Protein 4WUI (pdb70)

Structure (mmCIF, N/CA/C/O backbone):
data_4WUI
#
_entry.id   4WUI
#
_cell.length_a   49.423
_cell.length_b   64.289
_cell.length_c   66.414
_cell.angle_alpha   90.00
_cell.angle_beta   90.00
_cell.angle_gamma   90.00
#
_symmetry.space_group_name_H-M   'P 21 21 21'
#
loop_
_entity.id
_entity.type
_entity.pdbx_description
1 polymer "N-(5'-phosphoribosyl)anthranilate isomerase"
2 non-polymer 'CITRIC ACID'
3 water water
#
loop_
_atom_site.group_PDB
_atom_site.id
_atom_site.type_symbol
_atom_site.label_atom_id
_atom_site.label_alt_id
_atom_site.label_comp_id
_atom_site.label_asym_id
_atom_site.label_entity_id
_atom_site.label_seq_id
_atom_site.pdbx_PDB_ins_code
_atom_site.Cartn_x
_atom_site.Cartn_y
_atom_site.Cartn_z
_atom_site.occupancy
_atom_site.B_iso_or_equiv
_atom_site.auth_seq_id
_atom_site.auth_comp_id
_atom_site.auth_asym_id
_atom_site.auth_atom_id
_atom_site.pdbx_PDB_model_num
ATOM 1 N N . ALA A 1 3 ? 42.148 23.051 32.657 1.00 24.90 0 ALA A N 1
ATOM 2 C CA . ALA A 1 3 ? 41.621 22.246 33.796 1.00 23.04 0 ALA A CA 1
ATOM 3 C C . ALA A 1 3 ? 42.715 21.318 34.309 1.00 20.80 0 ALA A C 1
ATOM 4 O O . ALA A 1 3 ? 43.688 21.018 33.612 1.00 22.85 0 ALA A O 1
ATOM 6 N N . MET A 1 4 ? 42.573 20.900 35.550 1.00 16.56 1 MET A N 1
ATOM 7 C CA . MET A 1 4 ? 43.545 20.032 36.225 1.00 14.65 1 MET A CA 1
ATOM 8 C C . MET A 1 4 ? 42.770 19.078 37.103 1.00 12.04 1 MET A C 1
ATOM 9 O O . MET A 1 4 ? 42.322 19.489 38.155 1.00 13.38 1 MET A O 1
ATOM 14 N N . TYR A 1 5 ? 42.559 17.852 36.669 1.00 9.94 2 TYR A N 1
ATOM 15 C CA . TYR A 1 5 ? 41.739 16.908 37.432 1.00 9.16 2 TYR A CA 1
ATOM 16 C C . TYR A 1 5 ? 42.497 16.431 38.669 1.00 8.54 2 TYR A C 1
ATOM 17 O O . TYR A 1 5 ? 43.648 16.052 38.552 1.00 10.36 2 TYR A O 1
ATOM 26 N N . ILE A 1 6 ? 41.845 16.444 39.831 1.00 7.91 3 ILE A N 1
ATOM 27 C CA . ILE A 1 6 ? 42.484 16.026 41.081 1.00 8.34 3 ILE A CA 1
ATOM 28 C C . ILE A 1 6 ? 41.732 14.852 41.691 1.00 7.51 3 ILE A C 1
ATOM 29 O O . ILE A 1 6 ? 40.556 14.984 42.042 1.00 8.13 3 ILE A O 1
ATOM 34 N N . LYS A 1 7 ? 42.430 13.729 41.818 1.00 7.83 4 LYS A N 1
ATOM 35 C CA . LYS A 1 7 ? 41.918 12.554 42.509 1.00 7.80 4 LYS A CA 1
ATOM 36 C C . LYS A 1 7 ? 42.687 12.335 43.799 1.00 7.52 4 LYS A C 1
ATOM 37 O O . LYS A 1 7 ? 43.912 12.317 43.799 1.00 7.78 4 LYS A O 1
ATOM 43 N N A VAL A 1 8 ? 41.950 12.132 44.898 0.48 7.25 5 VAL A N 1
ATOM 44 N N B VAL A 1 8 ? 41.943 12.124 44.884 0.52 7.28 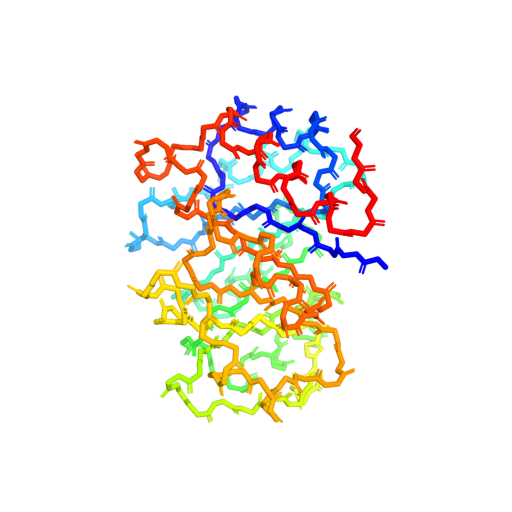5 VAL A N 1
ATOM 45 C CA A VAL A 1 8 ? 42.534 11.642 46.155 0.48 7.53 5 VAL A CA 1
ATOM 46 C CA B VAL A 1 8 ? 42.513 11.634 46.129 0.52 7.57 5 VAL A CA 1
ATOM 47 C C A VAL A 1 8 ? 42.127 10.174 46.295 0.48 7.29 5 VAL A C 1
ATOM 48 C C B VAL A 1 8 ? 42.126 10.165 46.225 0.52 7.24 5 VAL A C 1
ATOM 49 O O A VAL A 1 8 ? 40.940 9.833 46.344 0.48 8.14 5 VAL A O 1
ATOM 50 O O B VAL A 1 8 ? 40.945 9.814 46.139 0.52 8.29 5 VAL A O 1
ATOM 57 N N . CYS A 1 9 ? 43.134 9.313 46.364 1.00 7.93 6 CYS A N 1
ATOM 58 C CA . CYS A 1 9 ? 42.925 7.876 46.326 1.00 8.15 6 CYS A CA 1
ATOM 59 C C . CYS A 1 9 ? 43.075 7.255 47.698 1.00 8.67 6 CYS A C 1
ATOM 60 O O . CYS A 1 9 ? 43.834 7.720 48.523 1.00 12.39 6 CYS A O 1
ATOM 63 N N . GLY A 1 10 ? 42.383 6.157 47.932 1.00 8.19 7 GLY A N 1
ATOM 64 C CA . GLY A 1 10 ? 42.580 5.423 49.158 1.00 8.27 7 GLY A CA 1
ATOM 65 C C . GLY A 1 10 ? 41.967 6.053 50.389 1.00 8.00 7 GLY A C 1
ATOM 66 O O . GLY A 1 10 ? 42.587 6.039 51.454 1.00 8.66 7 GLY A O 1
ATOM 67 N N . LEU A 1 11 ? 40.744 6.576 50.264 1.00 8.31 8 LEU A N 1
ATOM 68 C CA . LEU A 1 11 ? 40.041 7.115 51.421 1.00 8.53 8 LEU A CA 1
ATOM 69 C C . LEU A 1 11 ? 39.317 5.998 52.136 1.00 8.50 8 LEU A C 1
ATOM 70 O O . LEU A 1 11 ? 38.835 5.049 51.533 1.00 8.44 8 LEU A O 1
ATOM 75 N N . THR A 1 12 ? 39.195 6.136 53.458 1.00 9.07 9 THR A N 1
ATOM 76 C CA . THR A 1 12 ? 38.609 5.074 54.263 1.00 10.19 9 THR A CA 1
ATOM 77 C C . THR A 1 12 ? 37.564 5.531 55.276 1.00 9.91 9 THR A C 1
ATOM 78 O O . THR A 1 12 ? 36.969 4.666 55.955 1.00 10.90 9 THR A O 1
ATOM 82 N N . ASP A 1 13 ? 37.280 6.820 55.377 1.00 9.75 10 ASP A N 1
ATOM 83 C CA . ASP A 1 13 ? 36.304 7.269 56.369 1.00 10.03 10 ASP A CA 1
ATOM 84 C C . ASP A 1 13 ? 35.608 8.544 55.912 1.00 10.14 10 ASP A C 1
ATOM 85 O O . ASP A 1 13 ? 36.131 9.289 55.065 1.00 10.06 10 ASP A O 1
ATOM 90 N N . PRO A 1 14 ? 34.439 8.815 56.504 1.00 10.26 11 PRO A N 1
ATOM 91 C CA . PRO A 1 14 ? 33.746 10.078 56.226 1.00 10.69 11 PRO A CA 1
ATOM 92 C C . PRO A 1 14 ? 34.570 11.301 56.574 1.00 10.94 11 PRO A C 1
ATOM 93 O O . PRO A 1 14 ? 34.414 12.339 55.906 1.00 11.20 11 PRO A O 1
ATOM 97 N N . HIS A 1 15 ? 35.413 11.225 57.586 1.00 11.02 12 HIS A N 1
ATOM 98 C CA . HIS A 1 15 ? 36.211 12.377 57.965 1.00 11.68 12 HIS A CA 1
ATOM 99 C C . HIS A 1 15 ? 37.053 12.844 56.760 1.00 11.34 12 HIS A C 1
ATOM 100 O O . HIS A 1 15 ? 37.185 14.042 56.503 1.00 11.98 12 HIS A O 1
ATOM 107 N N . ALA A 1 16 ? 37.609 11.894 56.018 1.00 10.38 13 ALA A N 1
ATOM 108 C CA . ALA A 1 16 ? 38.383 12.197 54.810 1.00 10.02 13 ALA A CA 1
ATOM 109 C C . ALA A 1 16 ? 37.496 12.632 53.651 1.00 9.85 13 ALA A C 1
ATOM 110 O O . ALA A 1 16 ? 37.856 13.562 52.928 1.00 10.29 13 ALA A O 1
ATOM 112 N N . ILE A 1 17 ? 36.360 11.979 53.461 1.00 9.83 14 ILE A N 1
ATOM 113 C CA . ILE A 1 17 ? 35.433 12.378 52.410 1.00 9.99 14 ILE A CA 1
ATOM 114 C C . ILE A 1 17 ? 35.013 13.822 52.609 1.00 10.46 14 ILE A C 1
ATOM 115 O O . ILE A 1 17 ? 34.964 14.584 51.623 1.00 10.27 14 ILE A O 1
ATOM 120 N N . ASP A 1 18 ? 34.709 14.219 53.848 1.00 11.15 15 ASP A N 1
ATOM 121 C CA . ASP A 1 18 ? 34.305 15.582 54.100 1.00 12.16 15 ASP A CA 1
ATOM 122 C C . ASP A 1 18 ? 35.382 16.567 53.658 1.00 11.64 15 ASP A C 1
ATOM 123 O O . ASP A 1 18 ? 35.073 17.625 53.075 1.00 12.06 15 ASP A O 1
ATOM 128 N N . ALA A 1 19 ? 36.643 16.253 53.933 1.00 11.39 16 ALA A N 1
ATOM 129 C CA . ALA A 1 19 ? 37.739 17.135 53.521 1.00 11.51 16 ALA A CA 1
ATOM 130 C C . ALA A 1 19 ? 37.850 17.189 52.001 1.00 10.82 16 ALA A C 1
ATOM 131 O O . ALA A 1 19 ? 38.112 18.248 51.417 1.00 11.44 16 ALA A O 1
ATOM 133 N N . ALA A 1 20 ? 37.696 16.053 51.346 1.00 10.44 17 ALA A N 1
ATOM 134 C CA . ALA A 1 20 ? 37.762 16.010 49.894 1.00 10.24 17 ALA A CA 1
ATOM 135 C C . ALA A 1 20 ? 36.626 16.837 49.261 1.00 10.08 17 ALA A C 1
ATOM 136 O O . ALA A 1 20 ? 36.849 17.548 48.273 1.00 10.63 17 ALA A O 1
ATOM 138 N N A GLN A 1 21 ? 35.407 16.763 49.824 0.55 10.34 18 GLN A N 1
ATOM 139 N N B GLN A 1 21 ? 35.436 16.771 49.845 0.45 10.48 18 GLN A N 1
ATOM 140 C CA A GLN A 1 21 ? 34.276 17.555 49.323 0.55 10.73 18 GLN A CA 1
ATOM 141 C CA B GLN A 1 21 ? 34.319 17.551 49.362 0.45 11.06 18 GLN A CA 1
ATOM 142 C C A GLN A 1 21 ? 34.531 19.038 49.583 0.55 10.88 18 GLN A C 1
ATOM 143 C C B GLN A 1 21 ? 34.591 19.026 49.566 0.45 10.93 18 GLN A C 1
ATOM 144 O O A GLN A 1 21 ? 34.208 19.880 48.750 0.55 11.32 18 GLN A O 1
ATOM 145 O O B GLN A 1 21 ? 34.394 19.834 48.656 0.45 11.27 18 GLN A O 1
ATOM 156 N N . ALA A 1 22 ? 35.071 19.378 50.753 1.00 11.02 19 ALA A N 1
ATOM 157 C CA . ALA A 1 22 ? 35.320 20.774 51.087 1.00 11.81 19 ALA A CA 1
ATOM 158 C C . ALA A 1 22 ? 36.375 21.396 50.169 1.00 11.44 19 ALA A C 1
ATOM 159 O O . ALA A 1 22 ? 36.332 22.593 49.905 1.00 12.97 19 ALA A O 1
ATOM 161 N N . ALA A 1 23 ? 37.325 20.593 49.717 1.00 10.69 20 ALA A N 1
ATOM 162 C CA . ALA A 1 23 ? 38.385 21.041 48.807 1.00 11.04 20 ALA A CA 1
ATOM 163 C C . ALA A 1 23 ? 37.949 20.937 47.339 1.00 10.42 20 ALA A C 1
ATOM 164 O O . ALA A 1 23 ? 38.707 21.295 46.452 1.00 11.75 20 ALA A O 1
ATOM 166 N N . HIS A 1 24 ? 36.748 20.446 47.070 1.00 10.48 21 HIS A N 1
ATOM 167 C CA . HIS A 1 24 ? 36.223 20.338 45.709 1.00 11.51 21 HIS A CA 1
ATOM 168 C C . HIS A 1 24 ? 37.134 19.520 44.808 1.00 10.81 21 HIS A C 1
ATOM 169 O O . HIS A 1 24 ? 37.407 19.923 43.673 1.00 11.61 21 HIS A O 1
ATOM 176 N N . VAL A 1 25 ? 37.580 18.374 45.300 1.00 9.54 22 VAL A N 1
ATOM 177 C CA . VAL A 1 25 ? 38.312 17.450 44.440 1.00 9.27 22 VAL A CA 1
ATOM 178 C C . VAL A 1 25 ? 37.398 16.927 43.338 1.00 8.58 22 VAL A C 1
ATOM 179 O O . VAL A 1 25 ? 36.178 17.012 43.394 1.00 9.60 22 VAL A O 1
ATOM 183 N N . ASP A 1 26 ? 38.017 16.317 42.334 1.00 8.35 23 ASP A N 1
ATOM 184 C CA . ASP A 1 26 ? 37.279 15.748 41.221 1.00 8.02 23 ASP A CA 1
ATOM 185 C C . ASP A 1 26 ? 36.952 14.284 41.347 1.00 7.86 23 ASP A C 1
ATOM 186 O O . ASP A 1 26 ? 35.987 13.809 40.724 1.00 8.41 23 ASP A O 1
ATOM 191 N N . ALA A 1 27 ? 37.737 13.545 42.139 1.00 7.70 24 ALA A N 1
ATOM 192 C CA . ALA A 1 27 ? 37.534 12.096 42.281 1.00 7.49 24 ALA A CA 1
ATOM 193 C C . ALA A 1 27 ? 38.024 11.639 43.630 1.00 7.46 24 ALA A C 1
ATOM 194 O O . ALA A 1 27 ? 38.980 12.205 44.193 1.00 7.60 24 ALA A O 1
ATOM 196 N N . ILE A 1 28 ? 37.390 10.577 44.111 1.00 7.64 25 ILE A N 1
ATOM 197 C CA . ILE A 1 28 ? 37.785 9.870 45.329 1.00 7.73 25 ILE A CA 1
ATOM 198 C C . ILE A 1 28 ? 37.912 8.401 44.987 1.00 7.49 25 ILE A C 1
ATOM 199 O O . ILE A 1 28 ? 36.983 7.809 44.401 1.00 8.32 25 ILE A O 1
ATOM 204 N N . GLY A 1 29 ? 39.049 7.800 45.341 1.00 7.33 26 GLY A N 1
ATOM 205 C CA . GLY A 1 29 ? 39.253 6.374 45.205 1.00 7.60 26 GLY A CA 1
ATOM 206 C C . GLY A 1 29 ? 39.035 5.597 46.489 1.00 7.75 26 GLY A C 1
ATOM 207 O O . GLY A 1 29 ? 39.469 6.001 47.551 1.00 9.23 26 GLY A O 1
ATOM 208 N N . PHE A 1 30 ? 38.376 4.458 46.336 1.00 7.33 27 PHE A N 1
ATOM 209 C CA . PHE A 1 30 ? 38.141 3.473 47.396 1.00 7.77 27 PHE A CA 1
ATOM 210 C C . PHE A 1 30 ? 38.860 2.203 46.976 1.00 7.94 27 PHE A C 1
ATOM 211 O O . PHE A 1 30 ? 38.540 1.620 45.927 1.00 8.55 27 PHE A O 1
ATOM 219 N N . VAL A 1 31 ? 39.845 1.805 47.766 1.00 7.85 28 VAL A N 1
ATOM 220 C CA . VAL A 1 31 ? 40.703 0.690 47.428 1.00 8.39 28 VAL A CA 1
ATOM 221 C C . VAL A 1 31 ? 40.135 -0.621 47.945 1.00 8.43 28 VAL A C 1
ATOM 222 O O . VAL A 1 31 ? 39.785 -0.740 49.117 1.00 9.75 28 VAL A O 1
ATOM 226 N N . HIS A 1 32 ? 40.056 -1.608 47.052 1.00 8.82 29 HIS A N 1
ATOM 227 C CA . HIS A 1 32 ? 39.715 -2.960 47.387 1.00 9.26 29 HIS A CA 1
ATOM 228 C C . HIS A 1 32 ? 40.877 -3.807 46.919 1.00 9.32 29 HIS A C 1
ATOM 229 O O . HIS A 1 32 ? 41.035 -4.046 45.726 1.00 9.89 29 HIS A O 1
ATOM 236 N N . ALA A 1 33 ? 41.740 -4.154 47.867 1.00 9.98 30 ALA A N 1
ATOM 237 C CA . ALA A 1 33 ? 43.048 -4.778 47.583 1.00 10.75 30 ALA A CA 1
ATOM 238 C C . ALA A 1 33 ? 43.555 -5.243 48.933 1.00 10.75 30 ALA A C 1
ATOM 239 O O . ALA A 1 33 ? 44.093 -4.455 49.700 1.00 10.60 30 ALA A O 1
ATOM 241 N N . PRO A 1 34 ? 43.335 -6.522 49.268 1.00 11.56 31 PRO A N 1
ATOM 242 C CA . PRO A 1 34 ? 43.673 -7.019 50.611 1.00 12.55 31 PRO A CA 1
ATOM 243 C C . PRO A 1 34 ? 45.127 -6.862 51.027 1.00 12.37 31 PRO A C 1
ATOM 244 O O . PRO A 1 34 ? 45.445 -7.017 52.204 1.00 13.11 31 PRO A O 1
ATOM 248 N N . THR A 1 35 ? 46.019 -6.623 50.088 1.00 12.24 32 THR A N 1
ATOM 249 C CA . THR A 1 35 ? 47.422 -6.379 50.396 1.00 13.46 32 THR A CA 1
ATOM 250 C C . THR A 1 35 ? 47.724 -4.933 50.772 1.00 12.89 32 THR A C 1
ATOM 251 O O . THR A 1 35 ? 48.877 -4.636 51.086 1.00 14.16 32 THR A O 1
ATOM 255 N N . SER A 1 36 ? 46.730 -4.046 50.708 1.00 11.89 33 SER A N 1
ATOM 256 C CA . SER A 1 36 ? 46.944 -2.607 50.928 1.00 11.99 33 SER A CA 1
ATOM 257 C C . SER A 1 36 ? 46.445 -2.187 52.290 1.00 11.92 33 SER A C 1
ATOM 258 O O . SER A 1 36 ? 45.380 -2.635 52.736 1.00 12.27 33 SER A O 1
ATOM 261 N N . PRO A 1 37 ? 47.139 -1.236 52.927 1.00 12.43 34 PRO A N 1
ATOM 262 C CA . PRO A 1 37 ? 46.616 -0.681 54.180 1.00 13.01 34 PRO A CA 1
ATOM 263 C C . PRO A 1 37 ? 45.365 0.174 53.980 1.00 12.06 34 PRO A C 1
ATOM 264 O O . PRO A 1 37 ? 44.722 0.520 54.968 1.00 13.50 34 PRO A O 1
ATOM 268 N N A ARG A 1 38 ? 45.038 0.517 52.741 0.65 10.29 35 ARG A N 1
ATOM 269 N N B ARG A 1 38 ? 45.021 0.488 52.738 0.35 11.02 35 ARG A N 1
ATOM 270 C CA A ARG A 1 38 ? 43.837 1.277 52.420 0.65 9.13 35 ARG A CA 1
ATOM 271 C CA B ARG A 1 38 ? 43.829 1.270 52.437 0.35 10.38 35 ARG A CA 1
ATOM 272 C C A ARG A 1 38 ? 42.651 0.382 52.066 0.65 8.62 35 ARG A C 1
ATOM 273 C C B ARG A 1 38 ? 42.652 0.377 52.039 0.35 9.41 35 ARG A C 1
ATOM 274 O O A ARG A 1 38 ? 41.595 0.886 51.697 0.65 8.38 35 ARG A O 1
ATOM 275 O O B ARG A 1 38 ? 41.617 0.873 51.603 0.35 9.13 35 ARG A O 1
ATOM 290 N N . HIS A 1 39 ? 42.797 -0.936 52.212 1.00 9.36 36 HIS A N 1
ATOM 291 C CA . HIS A 1 39 ? 41.764 -1.897 51.832 1.00 9.51 36 HIS A CA 1
ATOM 292 C C . HIS A 1 39 ? 40.423 -1.646 52.507 1.00 9.24 36 HIS A C 1
ATOM 293 O O . HIS A 1 39 ? 40.364 -1.440 53.724 1.00 10.16 36 HIS A O 1
ATOM 300 N N . LEU A 1 40 ? 39.362 -1.786 51.732 1.00 8.87 37 LEU A N 1
ATOM 301 C CA . LEU A 1 40 ? 37.989 -1.724 52.192 1.00 9.03 37 LEU A CA 1
ATOM 302 C C . LEU A 1 40 ? 37.220 -2.947 51.709 1.00 9.61 37 LEU A C 1
ATOM 303 O O . LEU A 1 40 ? 37.394 -3.411 50.576 1.00 10.57 37 LEU A O 1
ATOM 308 N N . THR A 1 41 ? 36.326 -3.431 52.547 1.00 10.34 38 THR A N 1
ATOM 309 C CA . THR A 1 41 ? 35.439 -4.535 52.175 1.00 10.73 38 THR A CA 1
ATOM 310 C C . THR A 1 41 ? 34.273 -4.011 51.329 1.00 10.22 38 THR A C 1
ATOM 311 O O . THR A 1 41 ? 33.972 -2.828 51.335 1.00 10.34 38 THR A O 1
ATOM 315 N N . PRO A 1 42 ? 33.587 -4.918 50.607 1.00 10.57 39 PRO A N 1
ATOM 316 C CA . PRO A 1 42 ? 32.473 -4.454 49.764 1.00 11.35 39 PRO A CA 1
ATOM 317 C C . PRO A 1 42 ? 31.377 -3.685 50.490 1.00 11.02 39 PRO A C 1
ATOM 318 O O . PRO A 1 42 ? 30.966 -2.644 50.024 1.00 11.31 39 PRO A O 1
ATOM 322 N N . PRO A 1 43 ? 30.923 -4.156 51.660 1.00 11.43 40 PRO A N 1
ATOM 323 C CA . PRO A 1 43 ? 29.875 -3.387 52.343 1.00 12.23 40 PRO A CA 1
ATOM 324 C C . PRO A 1 43 ? 30.333 -1.980 52.691 1.00 10.66 40 PRO A C 1
ATOM 325 O O . PRO A 1 43 ? 29.537 -1.031 52.687 1.00 11.44 40 PRO A O 1
ATOM 329 N N . HIS A 1 44 ? 31.600 -1.836 53.053 1.00 9.80 41 HIS A N 1
ATOM 330 C CA . HIS A 1 44 ? 32.108 -0.525 53.435 1.00 9.69 41 HIS A CA 1
ATOM 331 C C . HIS A 1 44 ? 32.251 0.379 52.215 1.00 9.15 41 HIS A C 1
ATOM 332 O O . HIS A 1 44 ? 31.918 1.570 52.276 1.00 9.35 41 HIS A O 1
ATOM 339 N N . ILE A 1 45 ? 32.753 -0.152 51.115 1.00 8.87 42 ILE A N 1
ATOM 340 C CA . ILE A 1 45 ? 32.822 0.653 49.890 1.00 8.99 42 ILE A CA 1
ATOM 341 C C . ILE A 1 45 ? 31.412 1.112 49.486 1.00 9.52 42 ILE A C 1
ATOM 342 O O . ILE A 1 45 ? 31.228 2.242 49.054 1.00 9.80 42 ILE A O 1
ATOM 347 N N A SER A 1 46 ? 30.422 0.237 49.641 0.40 9.88 43 SER A N 1
ATOM 348 N N B SER A 1 46 ? 30.423 0.240 49.602 0.60 9.61 43 SER A N 1
ATOM 349 C CA A SER A 1 46 ? 29.056 0.563 49.268 0.40 10.78 43 SER A CA 1
ATOM 350 C CA B SER A 1 46 ? 29.076 0.606 49.236 0.60 10.54 43 SER A CA 1
ATOM 351 C C A SER A 1 46 ? 28.493 1.719 50.088 0.40 10.26 43 SER A C 1
ATOM 352 C C B SER A 1 46 ? 28.591 1.789 50.079 0.60 10.34 43 SER A C 1
ATOM 353 O O A SER A 1 46 ? 27.819 2.599 49.534 0.40 10.22 43 SER A O 1
ATOM 354 O O B SER A 1 46 ? 28.103 2.790 49.528 0.60 11.04 43 SER A O 1
ATOM 359 N N . THR A 1 47 ? 28.714 1.729 51.399 1.00 10.03 44 THR A N 1
ATOM 360 C CA . THR A 1 47 ? 28.204 2.847 52.179 1.00 10.32 44 THR A CA 1
ATOM 361 C C . THR A 1 47 ? 28.998 4.125 51.916 1.00 9.54 44 THR A C 1
ATOM 362 O O . THR A 1 47 ? 28.401 5.207 51.783 1.00 10.62 44 THR A O 1
ATOM 366 N N . LEU A 1 48 ? 30.311 4.018 51.807 1.00 9.09 45 LEU A N 1
ATOM 367 C CA . LEU A 1 48 ? 31.127 5.207 51.572 1.00 8.96 45 LEU A CA 1
ATOM 368 C C . LEU A 1 48 ? 30.738 5.877 50.250 1.00 9.44 45 LEU A C 1
ATOM 369 O O . LEU A 1 48 ? 30.570 7.103 50.164 1.00 9.93 45 LEU A O 1
ATOM 374 N N . THR A 1 49 ? 30.595 5.074 49.207 1.00 9.30 46 THR A N 1
ATOM 375 C CA . THR A 1 49 ? 30.282 5.587 47.893 1.00 9.52 46 THR A CA 1
ATOM 376 C C . THR A 1 49 ? 28.977 6.352 47.892 1.00 10.36 46 THR A C 1
ATOM 377 O O . THR A 1 49 ? 28.862 7.398 47.253 1.00 10.54 46 THR A O 1
ATOM 381 N N . ALA A 1 50 ? 27.988 5.847 48.627 1.00 10.43 47 ALA A N 1
ATOM 382 C CA . ALA A 1 50 ? 26.674 6.452 48.648 1.00 11.43 47 ALA A CA 1
ATOM 383 C C . ALA A 1 50 ? 26.681 7.812 49.321 1.00 12.13 47 ALA A C 1
ATOM 384 O O . ALA A 1 50 ? 25.762 8.588 49.123 1.00 14.61 47 ALA A O 1
ATOM 386 N N . THR A 1 51 ? 27.704 8.120 50.108 1.00 11.50 48 THR A N 1
ATOM 387 C CA . THR A 1 51 ? 27.763 9.422 50.785 1.00 12.03 48 THR A CA 1
ATOM 388 C C . THR A 1 51 ? 28.374 10.521 49.915 1.00 12.35 48 THR A C 1
ATOM 389 O O . THR A 1 51 ? 28.298 11.671 50.291 1.00 13.56 48 THR A O 1
ATOM 393 N N . VAL A 1 52 ? 28.997 10.180 48.795 1.00 11.64 49 VAL A N 1
ATOM 394 C CA . VAL A 1 52 ? 29.698 11.153 47.952 1.00 12.03 49 VAL A CA 1
ATOM 395 C C . VAL A 1 52 ? 28.679 11.796 46.990 1.00 13.77 49 VAL A C 1
ATOM 396 O O . VAL A 1 52 ? 27.872 11.086 46.383 1.00 14.99 49 VAL A O 1
ATOM 400 N N . ASP A 1 53 ? 28.714 13.112 46.835 1.00 15.15 50 ASP A N 1
ATOM 401 C CA . ASP A 1 53 ? 27.735 13.743 45.920 1.00 15.39 50 ASP A CA 1
ATOM 402 C C . ASP A 1 53 ? 28.167 13.666 44.454 1.00 14.99 50 ASP A C 1
ATOM 403 O O . ASP A 1 53 ? 29.230 13.126 44.134 1.00 14.47 50 ASP A O 1
ATOM 408 N N A CYS A 1 54 ? 27.343 14.206 43.547 0.61 14.53 51 CYS A N 1
ATOM 409 N N B CYS A 1 54 ? 27.336 14.223 43.579 0.39 15.91 51 CYS A N 1
ATOM 410 C CA A CYS A 1 54 ? 27.546 13.989 42.121 0.61 14.27 51 CYS A CA 1
ATOM 411 C CA B CYS A 1 54 ? 27.490 14.069 42.144 0.39 16.80 51 CYS A CA 1
ATOM 412 C C A CYS A 1 54 ? 28.626 14.900 41.562 0.61 13.60 51 CYS A C 1
ATOM 413 C C B CYS A 1 54 ? 28.712 14.806 41.611 0.39 14.97 51 CYS A C 1
ATOM 414 O O A CYS A 1 54 ? 28.882 14.867 40.354 0.61 14.50 51 CYS A O 1
ATOM 415 O O B CYS A 1 54 ? 29.162 14.550 40.487 0.39 15.65 51 CYS A O 1
ATOM 420 N N . THR A 1 55 ? 29.261 15.715 42.412 1.00 12.57 52 THR A N 1
ATOM 421 C CA . THR A 1 55 ? 30.375 16.556 41.936 1.00 11.93 52 THR A CA 1
ATOM 422 C C . THR A 1 55 ? 31.723 15.861 41.989 1.00 11.55 52 THR A C 1
ATOM 423 O O . THR A 1 55 ? 32.760 16.461 41.629 1.00 12.62 52 THR A O 1
ATOM 427 N N . ILE A 1 56 ? 31.715 14.609 42.448 1.00 10.44 53 ILE A N 1
ATOM 428 C CA . ILE A 1 56 ? 32.931 13.818 42.579 1.00 9.85 53 ILE A CA 1
ATOM 429 C C . ILE A 1 56 ? 32.738 12.473 41.897 1.00 9.15 53 ILE A C 1
ATOM 430 O O . ILE A 1 56 ? 31.748 11.794 42.157 1.00 10.84 53 ILE A O 1
ATOM 435 N N . ASP A 1 57 ? 33.677 12.085 41.034 1.00 8.45 54 ASP A N 1
ATOM 436 C CA . ASP A 1 57 ? 33.695 10.744 40.503 1.00 8.49 54 ASP A CA 1
ATOM 437 C C . ASP A 1 57 ? 34.201 9.776 41.574 1.00 8.22 54 ASP A C 1
ATOM 438 O O . ASP A 1 57 ? 35.294 9.952 42.104 1.00 9.26 54 ASP A O 1
ATOM 443 N N . THR A 1 58 ? 33.416 8.755 41.871 1.00 8.05 55 THR A N 1
ATOM 444 C CA . THR A 1 58 ? 33.864 7.705 42.765 1.00 8.58 55 THR A CA 1
ATOM 445 C C . THR A 1 58 ? 34.538 6.600 41.953 1.00 7.94 55 THR A C 1
ATOM 446 O O . THR A 1 58 ? 34.070 6.215 40.883 1.00 8.60 55 THR A O 1
ATOM 450 N N . VAL A 1 59 ? 35.642 6.086 42.488 1.00 7.59 56 VAL A N 1
ATOM 451 C CA . VAL A 1 59 ? 36.489 5.161 41.774 1.00 7.79 56 VAL A CA 1
ATOM 452 C C . VAL A 1 59 ? 36.762 3.953 42.649 1.00 7.90 56 VAL A C 1
ATOM 453 O O . VAL A 1 59 ? 37.290 4.086 43.754 1.00 8.93 56 VAL A O 1
ATOM 457 N N . LEU A 1 60 ? 36.419 2.767 42.154 1.00 8.06 57 LEU A N 1
ATOM 458 C CA . LEU A 1 60 ? 36.810 1.508 42.781 1.00 7.82 57 LEU A CA 1
ATOM 459 C C . LEU A 1 60 ? 38.177 1.144 42.246 1.00 7.61 57 LEU A C 1
ATOM 460 O O . LEU A 1 60 ? 38.355 1.002 41.033 1.00 8.40 57 LEU A O 1
ATOM 465 N N . VAL A 1 61 ? 39.146 0.986 43.153 1.00 7.73 58 VAL A N 1
ATOM 466 C CA . VAL A 1 61 ? 40.522 0.697 42.774 1.00 8.77 58 VAL A CA 1
ATOM 467 C C . VAL A 1 61 ? 40.864 -0.729 43.175 1.00 8.93 58 VAL A C 1
ATOM 468 O O . VAL A 1 61 ? 40.812 -1.061 44.359 1.00 10.84 58 VAL A O 1
ATOM 472 N N . VAL A 1 62 ? 41.167 -1.585 42.197 1.00 8.97 59 VAL A N 1
ATOM 473 C CA . VAL A 1 62 ? 41.487 -2.979 42.442 1.00 9.22 59 VAL A CA 1
ATOM 474 C C . VAL A 1 62 ? 42.872 -3.327 41.914 1.00 9.53 59 VAL A C 1
ATOM 475 O O . VAL A 1 62 ? 43.437 -2.640 41.057 1.00 10.37 59 VAL A O 1
ATOM 479 N N . ALA A 1 63 ? 43.409 -4.423 42.425 1.00 10.79 60 ALA A N 1
ATOM 480 C CA . ALA A 1 63 ? 44.756 -4.870 42.088 1.00 12.18 60 ALA A CA 1
ATOM 481 C C . ALA A 1 63 ? 44.851 -6.366 41.808 1.00 12.08 60 ALA A C 1
ATOM 482 O O . ALA A 1 63 ? 45.505 -6.772 40.853 1.00 13.44 60 ALA A O 1
ATOM 484 N N . THR A 1 64 ? 44.222 -7.189 42.654 1.00 12.26 61 THR A N 1
ATOM 485 C CA . THR A 1 64 ? 44.388 -8.635 42.649 1.00 12.75 61 THR A CA 1
ATOM 486 C C . THR A 1 64 ? 43.049 -9.360 42.517 1.00 12.35 61 THR A C 1
ATOM 487 O O . THR A 1 64 ? 42.988 -10.578 42.592 1.00 13.89 61 THR A O 1
ATOM 491 N N . THR A 1 65 ? 41.966 -8.625 42.352 1.00 11.19 62 THR A N 1
ATOM 492 C CA . THR A 1 65 ? 40.622 -9.183 42.25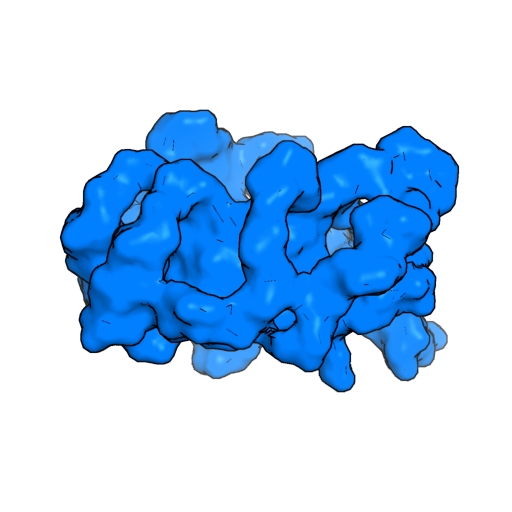6 1.00 11.37 62 THR A CA 1
ATOM 493 C C . THR A 1 65 ? 40.406 -9.711 40.827 1.00 11.92 62 THR A C 1
ATOM 494 O O . THR A 1 65 ? 40.590 -8.978 39.873 1.00 12.17 62 THR A O 1
ATOM 498 N N . PRO A 1 66 ? 39.992 -10.979 40.653 1.00 12.24 63 PRO A N 1
ATOM 499 C CA . PRO A 1 66 ? 39.700 -11.471 39.297 1.00 12.45 63 PRO A CA 1
ATOM 500 C C . PRO A 1 66 ? 38.776 -10.503 38.575 1.00 11.57 63 PRO A C 1
ATOM 501 O O . PRO A 1 66 ? 37.825 -9.999 39.170 1.00 11.61 63 PRO A O 1
ATOM 505 N N . ILE A 1 67 ? 39.040 -10.246 37.297 1.00 11.77 64 ILE A N 1
ATOM 506 C CA . ILE A 1 67 ? 38.371 -9.155 36.621 1.00 11.55 64 ILE A CA 1
ATOM 507 C C . ILE A 1 67 ? 36.855 -9.270 36.609 1.00 11.40 64 ILE A C 1
ATOM 508 O O . ILE A 1 67 ? 36.178 -8.260 36.761 1.00 11.33 64 ILE A O 1
ATOM 513 N N . ALA A 1 68 ? 36.292 -10.467 36.467 1.00 12.16 65 ALA A N 1
ATOM 514 C CA . ALA A 1 68 ? 34.843 -10.577 36.501 1.00 13.05 65 ALA A CA 1
ATOM 515 C C . ALA A 1 68 ? 34.276 -10.173 37.880 1.00 12.29 65 ALA A C 1
ATOM 516 O O . ALA A 1 68 ? 33.202 -9.565 37.971 1.00 12.60 65 ALA A O 1
ATOM 518 N N . ASP A 1 69 ? 34.985 -10.534 38.942 1.00 12.19 66 ASP A N 1
ATOM 519 C CA . ASP A 1 69 ? 34.596 -10.140 40.287 1.00 12.25 66 ASP A CA 1
ATOM 520 C C . ASP A 1 69 ? 34.739 -8.634 40.498 1.00 11.46 66 ASP A C 1
ATOM 521 O O . ASP A 1 69 ? 33.919 -8.031 41.192 1.00 11.76 66 ASP A O 1
ATOM 526 N N . ALA A 1 70 ? 35.774 -8.047 39.913 1.00 10.59 67 ALA A N 1
ATOM 527 C CA . ALA A 1 70 ? 35.966 -6.617 40.019 1.00 10.47 67 ALA A CA 1
ATOM 528 C C . ALA A 1 70 ? 34.831 -5.863 39.356 1.00 9.79 67 ALA A C 1
ATOM 529 O O . ALA A 1 70 ? 34.343 -4.851 39.870 1.00 9.93 67 ALA A O 1
ATOM 531 N N . LEU A 1 71 ? 34.397 -6.357 38.194 1.00 10.23 68 LEU A N 1
ATOM 532 C CA . LEU A 1 71 ? 33.248 -5.784 37.508 1.00 10.88 68 LEU A CA 1
ATOM 533 C C . LEU A 1 71 ? 31.995 -5.883 38.356 1.00 10.55 68 LEU A C 1
ATOM 534 O O . LEU A 1 71 ? 31.234 -4.928 38.488 1.00 11.10 68 LEU A O 1
ATOM 539 N N . ALA A 1 72 ? 31.764 -7.057 38.937 1.00 10.98 69 ALA A N 1
ATOM 540 C CA . ALA A 1 72 ? 30.592 -7.253 39.789 1.00 11.78 69 ALA A CA 1
ATOM 541 C C . ALA A 1 72 ? 30.615 -6.286 40.972 1.00 11.04 69 ALA A C 1
ATOM 542 O O . ALA A 1 72 ? 29.573 -5.732 41.358 1.00 12.02 69 ALA A O 1
ATOM 544 N N . LEU A 1 73 ? 31.805 -6.084 41.543 1.00 10.34 70 LEU A N 1
ATOM 545 C CA . LEU A 1 73 ? 31.945 -5.180 42.686 1.00 10.32 70 LEU A CA 1
ATOM 546 C C . LEU A 1 73 ? 31.748 -3.715 42.267 1.00 10.12 70 LEU A C 1
ATOM 547 O O . LEU A 1 73 ? 31.125 -2.931 42.993 1.00 10.90 70 LEU A O 1
ATOM 552 N N . ALA A 1 74 ? 32.224 -3.336 41.091 1.00 9.65 71 ALA A N 1
ATOM 553 C CA . ALA A 1 74 ? 31.975 -1.991 40.602 1.00 9.98 71 ALA A CA 1
ATOM 554 C C . ALA A 1 74 ? 30.495 -1.743 40.456 1.00 10.99 71 ALA A C 1
ATOM 555 O O . ALA A 1 74 ? 29.988 -0.676 40.821 1.00 11.58 71 ALA A O 1
ATOM 557 N N A GLU A 1 75 ? 29.784 -2.740 39.933 0.46 11.74 72 GLU A N 1
ATOM 558 N N B GLU A 1 75 ? 29.772 -2.716 39.904 0.54 11.32 72 GLU A N 1
ATOM 559 C CA A GLU A 1 75 ? 28.350 -2.630 39.731 0.46 13.50 72 GLU A CA 1
ATOM 560 C CA B GLU A 1 75 ? 28.334 -2.567 39.760 0.54 13.00 72 GLU A CA 1
ATOM 561 C C A GLU A 1 75 ? 27.551 -2.599 41.039 0.46 13.45 72 GLU A C 1
ATOM 562 C C B GLU A 1 75 ? 27.644 -2.473 41.122 0.54 13.29 72 GLU A C 1
ATOM 563 O O A GLU A 1 75 ? 26.603 -1.829 41.170 0.46 13.65 72 GLU A O 1
ATOM 564 O O B GLU A 1 75 ? 26.867 -1.551 41.372 0.54 13.42 72 GLU A O 1
ATOM 575 N N . SER A 1 76 ? 27.943 -3.402 42.024 1.00 12.88 73 SER A N 1
ATOM 576 C CA . SER A 1 76 ? 27.192 -3.464 43.276 1.00 14.06 73 SER A CA 1
ATOM 577 C C . SER A 1 76 ? 27.441 -2.276 44.184 1.00 13.97 73 SER A C 1
ATOM 578 O O . SER A 1 76 ? 26.539 -1.839 44.891 1.00 15.87 73 SER A O 1
ATOM 581 N N . THR A 1 77 ? 28.650 -1.732 44.131 1.00 12.41 74 THR A N 1
ATOM 582 C CA . THR A 1 77 ? 28.985 -0.574 44.957 1.00 12.25 74 THR A CA 1
ATOM 583 C C . THR A 1 77 ? 28.481 0.731 44.389 1.00 12.25 74 THR A C 1
ATOM 584 O O . THR A 1 77 ? 28.422 1.728 45.090 1.00 13.51 74 THR A O 1
ATOM 588 N N . GLY A 1 78 ? 28.159 0.766 43.101 1.00 12.00 75 GLY A N 1
ATOM 589 C CA . GLY A 1 78 ? 27.629 1.969 42.503 1.00 12.11 75 GLY A CA 1
ATOM 590 C C . GLY A 1 78 ? 28.667 3.036 42.171 1.00 10.58 75 GLY A C 1
ATOM 591 O O . GLY A 1 78 ? 28.293 4.197 41.939 1.00 11.66 75 GLY A O 1
ATOM 592 N N . VAL A 1 79 ? 29.944 2.671 42.097 1.00 9.61 76 VAL A N 1
ATOM 593 C CA . VAL A 1 79 ? 30.976 3.632 41.743 1.00 9.11 76 VAL A CA 1
ATOM 594 C C . VAL A 1 79 ? 30.809 4.117 40.287 1.00 9.32 76 VAL A C 1
ATOM 595 O O . VAL A 1 79 ? 30.212 3.462 39.431 1.00 10.46 76 VAL A O 1
ATOM 599 N N . SER A 1 80 ? 31.411 5.263 40.011 1.00 9.19 77 SER A N 1
ATOM 600 C CA . SER A 1 80 ? 31.453 5.834 38.670 1.00 9.91 77 SER A CA 1
ATOM 601 C C . SER A 1 80 ? 32.470 5.114 37.776 1.00 8.88 77 SER A C 1
ATOM 602 O O . SER A 1 80 ? 32.257 4.998 36.566 1.00 9.33 77 SER A O 1
ATOM 605 N N . VAL A 1 81 ? 33.613 4.745 38.336 1.00 8.14 78 VAL A N 1
ATOM 606 C CA . VAL A 1 81 ? 34.789 4.324 37.576 1.00 7.82 78 VAL A CA 1
ATOM 607 C C . VAL A 1 81 ? 35.404 3.075 38.215 1.00 7.43 78 VAL A C 1
ATOM 608 O O . VAL A 1 81 ? 35.465 2.980 39.438 1.00 7.87 78 VAL A O 1
ATOM 612 N N . LEU A 1 82 ? 35.869 2.162 37.367 1.00 7.78 79 LEU A N 1
ATOM 613 C CA . LEU A 1 82 ? 36.699 1.029 37.777 1.00 7.63 79 LEU A CA 1
ATOM 614 C C . LEU A 1 82 ? 38.136 1.283 37.367 1.00 7.36 79 LEU A C 1
ATOM 615 O O . LEU A 1 82 ? 38.418 1.399 36.168 1.00 8.12 79 LEU A O 1
ATOM 620 N N . GLN A 1 83 ? 39.055 1.389 38.340 1.00 7.41 80 GLN A N 1
ATOM 621 C CA . GLN A 1 83 ? 40.463 1.608 38.100 1.00 7.60 80 GLN A CA 1
ATOM 622 C C . GLN A 1 83 ? 41.239 0.313 38.364 1.00 7.94 80 GLN A C 1
ATOM 623 O O . GLN A 1 83 ? 41.174 -0.241 39.470 1.00 8.75 80 GLN A O 1
ATOM 629 N N . LEU A 1 84 ? 41.978 -0.147 37.354 1.00 8.13 81 LEU A N 1
ATOM 630 C CA . LEU A 1 84 ? 42.719 -1.390 37.390 1.00 8.48 81 LEU A CA 1
ATOM 631 C C . LEU A 1 84 ? 44.200 -1.093 37.569 1.00 9.69 81 LEU A C 1
ATOM 632 O O . LEU A 1 84 ? 44.813 -0.376 36.775 1.00 11.51 81 LEU A O 1
ATOM 637 N N . HIS A 1 85 ? 44.794 -1.681 38.600 1.00 10.61 82 HIS A N 1
ATOM 638 C CA . HIS A 1 85 ? 46.221 -1.528 38.796 1.00 12.11 82 HIS A CA 1
ATOM 639 C C . HIS A 1 85 ? 47.020 -2.292 37.728 1.00 11.90 82 HIS A C 1
ATOM 640 O O . HIS A 1 85 ? 46.473 -3.033 36.900 1.00 12.03 82 HIS A O 1
ATOM 647 N N . GLY A 1 86 ? 48.332 -2.120 37.745 1.00 13.97 83 GLY A N 1
ATOM 648 C CA . GLY A 1 86 ? 49.175 -2.606 36.668 1.00 16.02 83 GLY A CA 1
ATOM 649 C C . GLY A 1 86 ? 49.327 -4.117 36.560 1.00 17.09 83 GLY A C 1
ATOM 650 O O . GLY A 1 86 ? 49.810 -4.605 35.525 1.00 19.65 83 GLY A O 1
ATOM 651 N N . GLN A 1 87 ? 48.893 -4.860 37.572 1.00 17.10 84 GLN A N 1
ATOM 652 C CA . GLN A 1 87 ? 48.911 -6.317 37.498 1.00 18.45 84 GLN A CA 1
ATOM 653 C C . GLN A 1 87 ? 47.987 -6.850 36.426 1.00 16.49 84 GLN A C 1
ATOM 654 O O . GLN A 1 87 ? 48.181 -7.951 35.954 1.00 17.57 84 GLN A O 1
ATOM 660 N N . TYR A 1 88 ? 46.931 -6.112 36.123 1.00 13.85 85 TYR A N 1
ATOM 661 C CA . TYR A 1 88 ? 45.960 -6.621 35.183 1.00 12.36 85 TYR A CA 1
ATOM 662 C C . TYR A 1 88 ? 46.554 -6.688 33.781 1.00 12.52 85 TYR A C 1
ATOM 663 O O . TYR A 1 88 ? 47.260 -5.779 33.317 1.00 13.84 85 TYR A O 1
ATOM 672 N N . SER A 1 89 ? 46.210 -7.751 33.070 1.00 12.14 86 SER A N 1
ATOM 673 C CA . SER A 1 89 ? 46.654 -7.877 31.693 1.00 12.40 86 SER A CA 1
ATOM 674 C C . SER A 1 89 ? 45.942 -6.869 30.787 1.00 11.37 86 SER A C 1
ATOM 675 O O . SER A 1 89 ? 44.851 -6.367 31.079 1.00 10.84 86 SER A O 1
ATOM 678 N N . ASP A 1 90 ? 46.530 -6.637 29.623 1.00 11.95 87 ASP A N 1
ATOM 679 C CA . ASP A 1 90 ? 45.858 -5.818 28.621 1.00 12.19 87 ASP A CA 1
ATOM 680 C C . ASP A 1 90 ? 44.491 -6.399 28.274 1.00 10.88 87 ASP A C 1
ATOM 681 O O . ASP A 1 90 ? 43.514 -5.655 28.067 1.00 10.85 87 ASP A O 1
ATOM 686 N N . ASP A 1 91 ? 44.418 -7.722 28.168 1.00 10.97 88 ASP A N 1
ATOM 687 C CA . ASP A 1 91 ? 43.153 -8.356 27.833 1.00 11.00 88 ASP A CA 1
ATOM 688 C C . ASP A 1 91 ? 42.104 -8.050 28.900 1.00 10.39 88 ASP A C 1
ATOM 689 O O . ASP A 1 91 ? 40.942 -7.834 28.569 1.00 10.56 88 ASP A O 1
ATOM 694 N N . ASP A 1 92 ? 42.501 -8.067 30.174 1.00 10.64 89 ASP A N 1
ATOM 695 C CA . ASP A 1 92 ? 41.547 -7.789 31.239 1.00 10.87 89 ASP A CA 1
ATOM 696 C C . ASP A 1 92 ? 41.041 -6.349 31.182 1.00 9.92 89 ASP A C 1
ATOM 697 O O . ASP A 1 92 ? 39.863 -6.094 31.457 1.00 10.17 89 ASP A O 1
ATOM 702 N N . VAL A 1 93 ? 41.913 -5.410 30.822 1.00 9.98 90 VAL A N 1
ATOM 703 C CA . VAL A 1 93 ? 41.495 -4.024 30.705 1.00 9.41 90 VAL A CA 1
ATOM 704 C C . VAL A 1 93 ? 40.373 -3.920 29.667 1.00 9.30 90 VAL A C 1
ATOM 705 O O . VAL A 1 93 ? 39.333 -3.291 29.915 1.00 9.22 90 VAL A O 1
ATOM 709 N N . ALA A 1 94 ? 40.552 -4.555 28.503 1.00 9.10 91 ALA A N 1
ATOM 710 C CA . ALA A 1 94 ? 39.563 -4.457 27.437 1.00 9.29 91 ALA A CA 1
ATOM 711 C C . ALA A 1 94 ? 38.294 -5.247 27.761 1.00 8.98 91 ALA A C 1
ATOM 712 O O . ALA A 1 94 ? 37.200 -4.843 27.373 1.00 9.37 91 ALA A O 1
ATOM 714 N N . TYR A 1 95 ? 38.442 -6.369 28.451 1.00 9.20 92 TYR A N 1
ATOM 715 C CA . TYR A 1 95 ? 37.291 -7.145 28.904 1.00 9.46 92 TYR A CA 1
ATOM 716 C C . TYR A 1 95 ? 36.414 -6.256 29.769 1.00 9.14 92 TYR A C 1
ATOM 717 O O . TYR A 1 95 ? 35.186 -6.188 29.604 1.00 9.24 92 TYR A O 1
ATOM 726 N N . ALA A 1 96 ? 37.041 -5.544 30.708 1.00 8.86 93 ALA A N 1
ATOM 727 C CA . ALA A 1 96 ? 36.316 -4.618 31.564 1.00 8.86 93 ALA A CA 1
ATOM 728 C C . ALA A 1 96 ? 35.730 -3.438 30.797 1.00 8.76 93 ALA A C 1
ATOM 729 O O . ALA A 1 96 ? 34.595 -3.050 31.023 1.00 9.16 93 ALA A O 1
ATOM 731 N N . ALA A 1 97 ? 36.508 -2.866 29.871 1.00 9.05 94 ALA A N 1
ATOM 732 C CA . ALA A 1 97 ? 36.040 -1.702 29.133 1.00 9.56 94 ALA A CA 1
ATOM 733 C C . ALA A 1 97 ? 34.804 -2.013 28.297 1.00 9.70 94 ALA A C 1
ATOM 734 O O . ALA A 1 97 ? 33.979 -1.128 28.091 1.00 11.17 94 ALA A O 1
ATOM 736 N N . ALA A 1 98 ? 34.661 -3.238 27.831 1.00 9.40 95 ALA A N 1
ATOM 737 C CA . ALA A 1 98 ? 33.470 -3.598 27.074 1.00 9.99 95 ALA A CA 1
ATOM 738 C C . ALA A 1 98 ? 32.240 -3.743 27.970 1.00 9.86 95 ALA A C 1
ATOM 739 O O . ALA A 1 98 ? 31.095 -3.689 27.475 1.00 10.91 95 ALA A O 1
ATOM 741 N N . ARG A 1 99 ? 32.458 -3.952 29.258 1.00 9.86 96 ARG A N 1
ATOM 742 C CA . ARG A 1 99 ? 31.414 -4.369 30.200 1.00 10.35 96 ARG A CA 1
ATOM 743 C C . ARG A 1 99 ? 31.068 -3.336 31.260 1.00 10.62 96 ARG A C 1
ATOM 744 O O . ARG A 1 99 ? 30.149 -3.569 32.043 1.00 12.61 96 ARG A O 1
ATOM 752 N N . PHE A 1 100 ? 31.786 -2.218 31.323 1.00 9.96 97 PHE A N 1
ATOM 753 C CA . PHE A 1 100 ? 31.560 -1.189 32.356 1.00 10.02 97 PHE A CA 1
ATOM 754 C C . PHE A 1 100 ? 31.883 0.147 31.710 1.00 10.21 97 PHE A C 1
ATOM 755 O O . PHE A 1 100 ? 32.800 0.215 30.908 1.00 10.87 97 PHE A O 1
ATOM 763 N N A PRO A 1 101 ? 31.091 1.206 32.008 0.51 10.59 98 PRO A N 1
ATOM 764 N N B PRO A 1 101 ? 31.147 1.216 32.035 0.49 10.61 98 PRO A N 1
ATOM 765 C CA A PRO A 1 101 ? 31.174 2.458 31.229 0.51 10.71 98 PRO A CA 1
ATOM 766 C CA B PRO A 1 101 ? 31.260 2.352 31.098 0.49 10.74 98 PRO A CA 1
ATOM 767 C C A PRO A 1 101 ? 32.502 3.213 31.300 0.51 9.75 98 PRO A C 1
ATOM 768 C C B PRO A 1 101 ? 32.493 3.247 31.297 0.49 9.93 98 PRO A C 1
ATOM 769 O O A PRO A 1 101 ? 32.884 3.849 30.304 0.51 9.71 98 PRO A O 1
ATOM 770 O O B PRO A 1 101 ? 32.787 4.038 30.382 0.49 10.11 98 PRO A O 1
ATOM 777 N N . ARG A 1 102 ? 33.189 3.153 32.440 1.00 9.15 99 ARG A N 1
ATOM 778 C CA . ARG A 1 102 ? 34.374 3.981 32.700 1.00 8.56 99 ARG A CA 1
ATOM 779 C C . ARG A 1 102 ? 35.437 3.138 33.359 1.00 8.28 99 ARG A C 1
ATOM 780 O O . ARG A 1 102 ? 35.290 2.746 34.507 1.00 8.54 99 ARG A O 1
ATOM 788 N N . VAL A 1 103 ? 36.482 2.812 32.593 1.00 8.15 100 VAL A N 1
ATOM 789 C CA . VAL A 1 103 ? 37.599 1.987 33.057 1.00 8.26 100 VAL A CA 1
ATOM 790 C C . VAL A 1 103 ? 38.889 2.766 32.927 1.00 7.94 100 VAL A C 1
ATOM 791 O O . VAL A 1 103 ? 39.156 3.363 31.876 1.00 8.75 100 VAL A O 1
ATOM 795 N N . TRP A 1 104 ? 39.677 2.785 33.994 1.00 7.87 101 TRP A N 1
ATOM 796 C CA . TRP A 1 104 ? 40.987 3.426 34.016 1.00 7.97 101 TRP A CA 1
ATOM 797 C C . TRP A 1 104 ? 42.059 2.344 34.109 1.00 8.78 101 TRP A C 1
ATOM 798 O O . TRP A 1 104 ? 41.917 1.388 34.856 1.00 9.13 101 TRP A O 1
ATOM 809 N N . ARG A 1 105 ? 43.111 2.527 33.320 1.00 10.43 102 ARG A N 1
ATOM 810 C CA . ARG A 1 105 ? 44.276 1.667 33.243 1.00 11.75 102 ARG A CA 1
ATOM 811 C C . ARG A 1 105 ? 45.390 2.371 34.059 1.00 12.53 102 ARG A C 1
ATOM 812 O O . ARG A 1 105 ? 45.768 3.473 33.763 1.00 12.79 102 ARG A O 1
ATOM 820 N N . ALA A 1 106 ? 45.878 1.791 35.137 1.00 16.16 103 ALA A N 1
ATOM 821 C CA . ALA A 1 106 ? 47.024 2.305 35.849 1.00 18.84 103 ALA A CA 1
ATOM 822 C C . ALA A 1 106 ? 48.285 1.518 35.473 1.00 20.60 103 ALA A C 1
ATOM 823 O O . ALA A 1 106 ? 48.223 0.307 35.239 1.00 22.78 103 ALA A O 1
ATOM 825 N N . THR A 1 107 ? 49.426 2.212 35.402 1.00 21.07 104 THR A N 1
ATOM 826 C CA . THR A 1 107 ? 50.707 1.585 35.125 1.00 23.72 104 THR A CA 1
ATOM 827 C C . THR A 1 107 ? 51.828 2.420 35.700 1.00 23.26 104 THR A C 1
ATOM 828 O O . THR A 1 107 ? 51.620 3.486 36.257 1.00 23.08 104 THR A O 1
ATOM 832 N N . SER A 1 108 ? 53.045 1.943 35.571 1.00 24.21 105 SER A N 1
ATOM 833 C CA . SER A 1 108 ? 54.139 2.739 36.077 1.00 25.58 105 SER A CA 1
ATOM 834 C C . SER A 1 108 ? 55.209 2.806 35.054 1.00 25.73 105 SER A C 1
ATOM 835 O O . SER A 1 108 ? 55.278 1.978 34.175 1.00 25.38 105 SER A 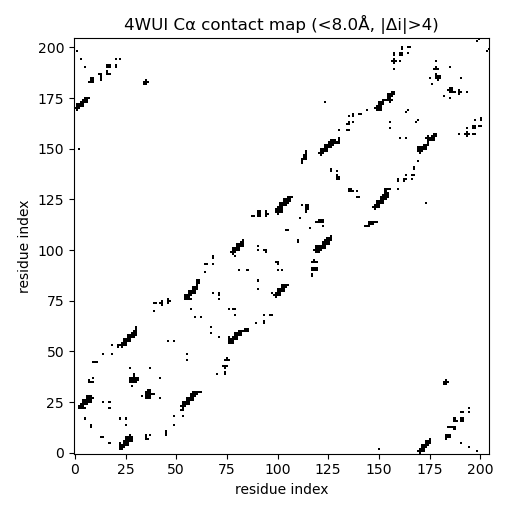O 1
ATOM 838 N N . LEU A 1 109 ? 56.058 3.816 35.143 1.00 26.67 106 LEU A N 1
ATOM 839 C CA . LEU A 1 109 ? 57.030 3.971 34.084 1.00 28.92 106 LEU A CA 1
ATOM 840 C C . LEU A 1 109 ? 58.045 2.869 34.035 1.00 29.42 106 LEU A C 1
ATOM 841 O O . LEU A 1 109 ? 58.532 2.531 32.951 1.00 29.61 106 LEU A O 1
ATOM 846 N N . SER A 1 110 ? 58.341 2.279 35.189 1.00 29.57 107 SER A N 1
ATOM 847 C CA . SER A 1 110 ? 59.341 1.218 35.246 1.00 30.29 107 SER A CA 1
ATOM 848 C C . SER A 1 110 ? 58.833 -0.036 34.553 1.00 30.19 107 SER A C 1
ATOM 849 O O . SER A 1 110 ? 59.615 -0.934 34.245 1.00 30.45 107 SER A O 1
ATOM 852 N N . ALA A 1 111 ? 57.531 -0.109 34.301 1.00 29.83 108 ALA A N 1
ATOM 853 C CA . ALA A 1 111 ? 56.958 -1.284 33.642 1.00 30.34 108 ALA A CA 1
ATOM 854 C C . ALA 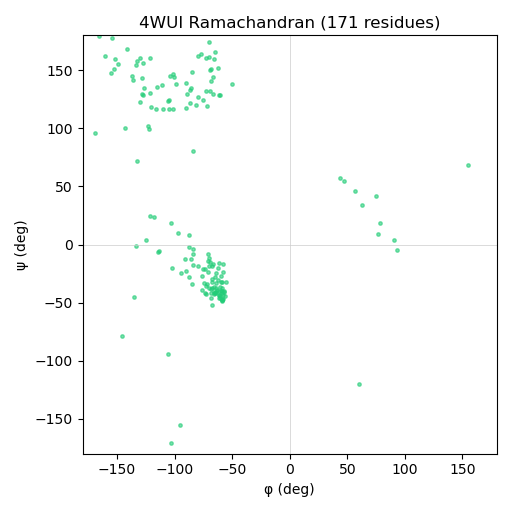A 1 111 ? 57.006 -1.173 32.120 1.00 30.96 108 ALA A C 1
ATOM 855 O O . ALA A 1 111 ? 56.423 -2.009 31.427 1.00 30.99 108 ALA A O 1
ATOM 857 N N . SER A 1 112 ? 57.688 -0.148 31.612 1.00 31.90 109 SER A N 1
ATOM 858 C CA . SER A 1 112 ? 57.709 0.145 30.168 1.00 32.56 109 SER A CA 1
ATOM 859 C C . SER A 1 112 ? 56.308 0.029 29.521 1.00 30.67 109 SER A C 1
ATOM 860 O O . SER A 1 112 ? 56.084 -0.733 28.578 1.00 30.44 109 SER A O 1
ATOM 863 N N . PRO A 1 113 ? 55.350 0.791 30.033 1.00 29.05 110 PRO A N 1
ATOM 864 C CA . PRO A 1 113 ? 53.969 0.596 29.594 1.00 27.29 110 PRO A CA 1
ATOM 865 C C . PRO A 1 113 ? 53.660 1.183 28.237 1.00 24.62 110 PRO A C 1
ATOM 866 O O . PRO A 1 113 ? 54.383 2.028 27.721 1.00 24.62 110 PRO A O 1
ATOM 870 N N . ASN A 1 114 ? 52.541 0.749 27.685 1.00 22.09 111 ASN A N 1
ATOM 871 C CA . ASN A 1 114 ? 51.957 1.397 26.526 1.00 19.94 111 ASN A CA 1
ATOM 872 C C . ASN A 1 114 ? 51.392 2.733 27.005 1.00 18.45 111 ASN A C 1
ATOM 873 O O . ASN A 1 114 ? 50.485 2.746 27.831 1.00 19.73 111 ASN A O 1
ATOM 878 N N . LEU A 1 115 ? 51.896 3.839 26.467 1.00 16.71 112 LEU A N 1
ATOM 879 C CA . LEU A 1 115 ? 51.535 5.177 26.913 1.00 16.34 112 LEU A CA 1
ATOM 880 C C . LEU A 1 115 ? 50.455 5.829 26.053 1.00 14.16 112 LEU A C 1
ATOM 881 O O . LEU A 1 115 ? 50.167 7.031 26.226 1.00 14.55 112 LEU A O 1
ATOM 886 N N . THR A 1 116 ? 49.833 5.074 25.149 1.00 13.73 113 THR A N 1
ATOM 887 C CA . THR A 1 116 ? 48.764 5.630 24.339 1.00 13.22 113 THR A CA 1
ATOM 888 C C . THR A 1 116 ? 47.425 5.418 25.060 1.00 12.31 113 THR A C 1
ATOM 889 O O . THR A 1 116 ? 46.990 4.268 25.267 1.00 12.96 113 THR A O 1
ATOM 893 N N . VAL A 1 117 ? 46.753 6.520 25.417 1.00 11.17 114 VAL A N 1
ATOM 894 C CA . VAL A 1 117 ? 45.498 6.410 26.145 1.00 10.16 114 VAL A CA 1
ATOM 895 C C . VAL A 1 117 ? 44.420 5.837 25.230 1.00 10.23 114 VAL A C 1
ATOM 896 O O . VAL A 1 117 ? 44.198 6.310 24.119 1.00 11.82 114 VAL A O 1
ATOM 900 N N . GLY A 1 118 ? 43.715 4.846 25.737 1.00 9.94 115 GLY A N 1
ATOM 901 C CA . GLY A 1 118 ? 42.635 4.195 25.031 1.00 9.84 115 GLY A CA 1
ATOM 902 C C . GLY A 1 118 ? 43.079 2.997 24.207 1.00 9.69 115 GLY A C 1
ATOM 903 O O . GLY A 1 118 ? 42.235 2.386 23.550 1.00 10.00 115 GLY A O 1
ATOM 904 N N . ALA A 1 119 ? 44.343 2.616 24.264 1.00 10.17 116 ALA A N 1
ATOM 905 C CA . ALA A 1 119 ? 44.847 1.478 23.522 1.00 10.79 116 ALA A CA 1
ATOM 906 C C . ALA A 1 119 ? 44.098 0.191 23.799 1.00 9.92 116 ALA A C 1
ATOM 907 O O . ALA A 1 119 ? 43.997 -0.644 22.915 1.00 10.12 116 ALA A O 1
ATOM 909 N N . TYR A 1 120 ? 43.600 0.012 25.024 1.00 10.01 117 TYR A N 1
ATOM 910 C CA . TYR A 1 120 ? 42.883 -1.198 25.417 1.00 10.39 117 TYR A CA 1
ATOM 911 C C . TYR A 1 120 ? 41.472 -0.898 25.900 1.00 10.16 117 TYR A C 1
ATOM 912 O O . TYR A 1 120 ? 40.893 -1.695 26.633 1.00 11.29 117 TYR A O 1
ATOM 921 N N . GLY A 1 121 ? 40.902 0.221 25.453 1.00 9.59 118 GLY A N 1
ATOM 922 C CA . GLY A 1 121 ? 39.541 0.601 25.774 1.00 9.89 118 GLY A CA 1
ATOM 923 C C . GLY A 1 121 ? 39.371 1.508 26.983 1.00 10.18 118 GLY A C 1
ATOM 924 O O . GLY A 1 121 ? 38.265 1.954 27.265 1.00 10.84 118 GLY A O 1
ATOM 925 N N . GLU A 1 122 ? 40.446 1.791 27.697 1.00 10.35 119 GLU A N 1
ATOM 926 C CA . GLU A 1 122 ? 40.338 2.637 28.881 1.00 10.04 119 GLU A CA 1
ATOM 927 C C . GLU A 1 122 ? 40.015 4.083 28.500 1.00 9.64 119 GLU A C 1
ATOM 928 O O . GLU A 1 122 ? 40.394 4.595 27.449 1.00 10.64 119 GLU A O 1
ATOM 934 N N . GLU A 1 123 ? 39.323 4.748 29.412 1.00 9.43 120 GLU A N 1
ATOM 935 C CA . GLU A 1 123 ? 39.010 6.152 29.344 1.00 10.39 120 GLU A CA 1
ATOM 936 C C . GLU A 1 123 ? 40.210 7.046 29.652 1.00 9.73 120 GLU A C 1
ATOM 937 O O . GLU A 1 123 ? 40.316 8.170 29.160 1.00 10.79 120 GLU A O 1
ATOM 943 N N . LEU A 1 124 ? 41.071 6.560 30.536 1.00 9.19 121 LEU A N 1
ATOM 944 C CA . LEU A 1 124 ? 42.132 7.351 31.129 1.00 9.49 121 LEU A CA 1
ATOM 945 C C . LEU A 1 124 ? 43.232 6.401 31.564 1.00 8.78 121 LEU A C 1
ATOM 946 O O . LEU A 1 124 ? 42.960 5.259 31.958 1.00 9.09 121 LEU A O 1
ATOM 951 N N . LEU A 1 125 ? 44.464 6.886 31.500 1.00 9.05 122 LEU A N 1
ATOM 952 C CA . LEU A 1 125 ? 45.646 6.186 31.956 1.00 9.44 122 LEU A CA 1
ATOM 953 C C . LEU A 1 125 ? 46.244 6.898 33.182 1.00 8.77 122 LEU A C 1
ATOM 954 O O . LEU A 1 125 ? 46.440 8.114 33.145 1.00 9.43 122 LEU A O 1
ATOM 959 N N A LEU A 1 126 ? 46.515 6.149 34.243 0.66 9.28 123 LEU A N 1
ATOM 960 N N B LEU A 1 126 ? 46.527 6.157 34.261 0.34 8.72 123 LEU A N 1
ATOM 961 C CA A LEU A 1 126 ? 47.178 6.688 35.412 0.66 10.39 123 LEU A CA 1
ATOM 962 C CA B LEU A 1 126 ? 47.367 6.675 35.353 0.34 9.02 123 LEU A CA 1
ATOM 963 C C A LEU A 1 126 ? 48.625 6.195 35.319 0.66 10.25 123 LEU A C 1
ATOM 964 C C B LEU A 1 126 ? 48.805 6.230 35.085 0.34 9.14 123 LEU A C 1
ATOM 965 O O A LEU A 1 126 ? 48.867 4.978 35.245 0.66 11.51 123 LEU A O 1
ATOM 966 O O B LEU A 1 126 ? 49.060 5.079 34.684 0.34 8.83 123 LEU A O 1
ATOM 975 N N A LEU A 1 127 ? 49.567 7.139 35.277 0.66 9.66 124 LEU A N 1
ATOM 976 N N B LEU A 1 127 ? 49.737 7.158 35.270 0.34 10.22 124 LEU A N 1
ATOM 977 C CA A LEU A 1 127 ? 50.982 6.841 35.126 0.66 9.79 124 LEU A CA 1
ATOM 978 C CA B LEU A 1 127 ? 51.154 6.875 35.124 0.34 11.73 124 LEU A CA 1
ATOM 979 C C A LEU A 1 127 ? 51.705 7.180 36.415 0.66 10.38 124 LEU A C 1
ATOM 980 C C B LEU A 1 127 ? 51.857 7.126 36.438 0.34 12.62 124 LEU A C 1
ATOM 981 O O A LEU A 1 127 ? 51.748 8.350 36.814 0.66 10.44 124 LEU A O 1
ATOM 982 O O B LEU A 1 127 ? 52.044 8.277 36.846 0.34 12.48 124 LEU A O 1
ATOM 991 N N A ASP A 1 128 ? 52.290 6.167 37.045 0.66 12.06 125 ASP A N 1
ATOM 992 N N B ASP A 1 128 ? 52.257 6.044 37.092 0.34 14.18 125 ASP A N 1
ATOM 993 C CA A ASP A 1 128 ? 52.977 6.359 38.328 0.66 14.28 125 ASP A CA 1
ATOM 994 C CA B ASP A 1 128 ? 53.022 6.161 38.321 0.34 16.09 125 ASP A CA 1
ATOM 995 C C A ASP A 1 128 ? 54.472 6.388 38.103 0.66 14.13 125 ASP A C 1
ATOM 996 C C B ASP A 1 128 ? 54.482 6.450 37.953 0.34 14.78 125 ASP A C 1
ATOM 997 O O A ASP A 1 128 ? 55.075 5.441 37.541 0.66 15.31 125 ASP A O 1
ATOM 998 O O B ASP A 1 128 ? 55.064 5.759 37.103 0.34 14.86 125 ASP A O 1
ATOM 1007 N N . ALA A 1 129 ? 55.067 7.475 38.574 1.00 13.96 126 ALA A N 1
ATOM 1008 C CA . ALA A 1 129 ? 56.485 7.775 38.419 1.00 14.91 126 ALA A CA 1
ATOM 1009 C C . ALA A 1 129 ? 57.048 8.013 39.820 1.00 15.78 126 ALA A C 1
ATOM 1010 O O . ALA A 1 129 ? 57.396 9.132 40.184 1.00 16.57 126 ALA A O 1
ATOM 1012 N N . PRO A 1 130 ? 57.080 6.971 40.655 1.00 18.39 127 PRO A N 1
ATOM 1013 C CA . PRO A 1 130 ? 57.409 7.101 42.083 1.00 21.36 127 PRO A CA 1
ATOM 1014 C C . PRO A 1 130 ? 58.768 7.705 42.409 1.00 24.03 127 PRO A C 1
ATOM 1015 O O . PRO A 1 130 ? 58.895 8.250 43.519 1.00 25.90 127 PRO A O 1
ATOM 1019 N N . GLN A 1 131 ? 59.751 7.645 41.516 1.00 24.18 128 GLN A N 1
ATOM 1020 C CA . GLN A 1 131 ? 61.068 8.196 41.865 1.00 26.24 128 GLN A CA 1
ATOM 1021 C C . GLN A 1 131 ? 61.226 9.664 41.470 1.00 23.97 128 GLN A C 1
ATOM 1022 O O . GLN A 1 131 ? 62.174 10.321 41.907 1.00 23.96 128 GLN A O 1
ATOM 1028 N N . ALA A 1 132 ? 60.307 10.188 40.664 1.00 22.26 129 ALA A N 1
ATOM 1029 C CA . ALA A 1 132 ? 60.454 11.548 40.144 1.00 21.02 129 ALA A CA 1
ATOM 1030 C C . ALA A 1 132 ? 60.456 12.613 41.236 1.00 21.51 129 ALA A C 1
ATOM 1031 O O . ALA A 1 132 ? 60.985 13.685 41.026 1.00 20.71 129 ALA A O 1
ATOM 1033 N N . GLY A 1 133 ? 59.942 12.296 42.421 1.00 23.10 130 GLY A N 1
ATOM 1034 C CA . GLY A 1 133 ? 60.033 13.222 43.547 1.00 24.27 130 GLY A CA 1
ATOM 1035 C C . GLY A 1 133 ? 61.087 12.900 44.612 1.00 25.54 130 GLY A C 1
ATOM 1036 O O . GLY A 1 133 ? 61.049 13.415 45.747 1.00 25.90 130 GLY A O 1
ATOM 1037 N N . SER A 1 134 ? 62.055 12.063 44.260 1.00 26.41 131 SER A N 1
ATOM 1038 C CA . SER A 1 134 ? 63.062 11.625 45.236 1.00 27.90 131 SER A CA 1
ATOM 1039 C C . SER A 1 134 ? 64.071 12.724 45.638 1.00 28.49 131 SER A C 1
ATOM 1040 O O . SER A 1 134 ? 64.656 12.644 46.718 1.00 28.96 131 SER A O 1
ATOM 1043 N N . GLY A 1 135 ? 64.266 13.734 44.786 1.00 28.48 132 GLY A N 1
ATOM 1044 C CA . GLY A 1 135 ? 65.213 14.815 45.055 1.00 28.26 132 GLY A CA 1
ATOM 1045 C C . GLY A 1 135 ? 64.530 16.093 45.508 1.00 28.17 132 GLY A C 1
ATOM 1046 O O . GLY A 1 135 ? 63.320 16.105 45.757 1.00 28.29 132 GLY A O 1
ATOM 1047 N N . HIS A 1 136 ? 65.307 17.175 45.596 1.00 27.95 133 HIS A N 1
ATOM 1048 C CA . HIS A 1 136 ? 64.822 18.455 46.125 1.00 28.14 133 HIS A CA 1
ATOM 1049 C C . HIS A 1 136 ? 63.790 19.081 45.204 1.00 24.80 133 HIS A C 1
ATOM 1050 O O . HIS A 1 136 ? 62.887 19.808 45.654 1.00 24.90 133 HIS A O 1
ATOM 1057 N N . THR A 1 137 ? 63.945 18.839 43.900 1.00 21.95 134 THR A N 1
ATOM 1058 C CA . THR A 1 137 ? 63.008 19.349 42.922 1.00 19.71 134 THR A CA 1
ATOM 1059 C C . THR A 1 137 ? 62.513 18.208 42.026 1.00 18.55 134 THR A C 1
ATOM 1060 O O . THR A 1 137 ? 63.194 17.192 41.881 1.00 20.02 134 THR A O 1
ATOM 1064 N N . TRP A 1 138 ? 61.335 18.394 41.434 1.00 16.03 135 TRP A N 1
ATOM 1065 C CA . TRP A 1 138 ? 60.642 17.357 40.681 1.00 14.23 135 TRP A CA 1
ATOM 1066 C C . TRP A 1 138 ? 61.421 17.004 39.415 1.00 12.87 135 TRP A C 1
ATOM 1067 O O . TRP A 1 138 ? 61.762 17.900 38.633 1.00 13.05 135 TRP A O 1
ATOM 1078 N N . ASP A 1 139 ? 61.665 15.713 39.173 1.00 12.51 136 ASP A N 1
ATOM 1079 C CA . ASP A 1 139 ? 62.471 15.298 38.040 1.00 12.99 136 ASP A CA 1
ATOM 1080 C C . ASP A 1 139 ? 61.597 15.224 36.797 1.00 11.88 136 ASP A C 1
ATOM 1081 O O . ASP A 1 139 ? 61.164 14.138 36.388 1.00 12.66 136 ASP A O 1
ATOM 1086 N N . PHE A 1 140 ? 61.349 16.370 36.178 1.00 11.07 137 PHE A N 1
ATOM 1087 C CA . PHE A 1 140 ? 60.452 16.396 35.036 1.00 10.94 137 PHE A CA 1
ATOM 1088 C C . PHE A 1 140 ? 61.030 15.648 33.840 1.00 10.64 137 PHE A C 1
ATOM 1089 O O . PHE A 1 140 ? 60.272 15.263 32.935 1.00 11.49 137 PHE A O 1
ATOM 1097 N N . ALA A 1 141 ? 62.333 15.377 33.826 1.00 10.64 138 ALA A N 1
ATOM 1098 C CA . ALA A 1 141 ? 62.924 14.580 32.773 1.00 11.18 138 ALA A CA 1
ATOM 1099 C C . ALA A 1 141 ? 62.408 13.165 32.747 1.00 11.72 138 ALA A C 1
ATOM 1100 O O . ALA A 1 141 ? 62.486 12.498 31.709 1.00 12.42 138 ALA A O 1
ATOM 1102 N N . ALA A 1 142 ? 61.915 12.662 33.883 1.00 12.01 139 ALA A N 1
ATOM 1103 C CA . ALA A 1 142 ? 61.401 11.296 33.958 1.00 12.93 139 ALA A CA 1
ATOM 1104 C C . ALA A 1 142 ? 60.081 11.119 33.194 1.00 12.95 139 ALA A C 1
ATOM 1105 O O . ALA A 1 142 ? 59.674 9.976 32.929 1.00 14.55 139 ALA A O 1
ATOM 1107 N N . LEU A 1 143 ? 59.391 12.225 32.900 1.00 12.17 140 LEU A N 1
ATOM 1108 C CA . LEU A 1 143 ? 58.105 12.181 32.192 1.00 11.96 140 LEU A CA 1
ATOM 1109 C C . LEU A 1 143 ? 58.434 12.679 30.768 1.00 10.94 140 LEU A C 1
ATOM 1110 O O . LEU A 1 143 ? 58.888 11.885 29.947 1.00 11.15 140 LEU A O 1
ATOM 1115 N N . ALA A 1 144 ? 58.268 13.977 30.511 1.00 10.29 141 ALA A N 1
ATOM 1116 C CA . ALA A 1 144 ? 58.819 14.629 29.318 1.00 9.33 141 ALA A CA 1
ATOM 1117 C C . ALA A 1 144 ? 58.247 13.974 28.056 1.00 8.97 141 ALA A C 1
ATOM 1118 O O . ALA A 1 144 ? 57.027 13.988 27.891 1.00 9.45 141 ALA A O 1
ATOM 1120 N N . HIS A 1 145 ? 59.089 13.412 27.185 1.00 9.14 142 HIS A N 1
ATOM 1121 C CA . HIS A 1 145 ? 58.583 12.814 25.954 1.00 9.91 142 HIS A CA 1
ATOM 1122 C C . HIS A 1 145 ? 57.623 11.652 26.181 1.00 10.69 142 HIS A C 1
ATOM 1123 O O . HIS A 1 145 ? 56.921 11.259 25.256 1.00 11.63 142 HIS A O 1
ATOM 1130 N N . ARG A 1 146 ? 57.598 11.100 27.391 1.00 11.08 143 ARG A N 1
ATOM 1131 C CA . ARG A 1 146 ? 56.726 9.973 27.713 1.00 12.50 1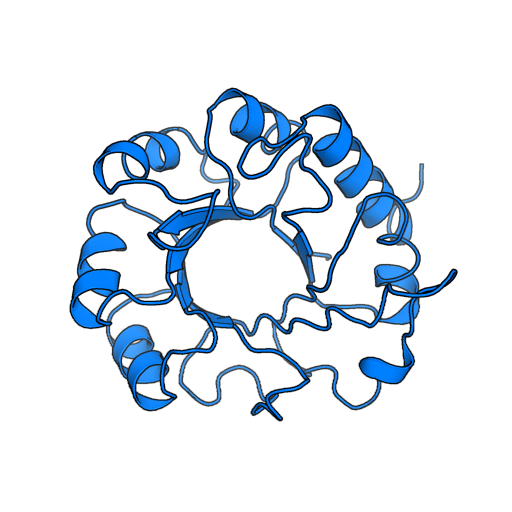43 ARG A CA 1
ATOM 1132 C C . ARG A 1 146 ? 55.314 10.408 28.092 1.00 12.97 143 ARG A C 1
ATOM 1133 O O . ARG A 1 146 ? 54.430 9.556 28.254 1.00 15.39 143 ARG A O 1
ATOM 1141 N N . ARG A 1 147 ? 55.065 11.691 28.254 1.00 11.86 144 ARG A N 1
ATOM 1142 C CA . ARG A 1 147 ? 53.737 12.168 28.654 1.00 11.75 144 ARG A CA 1
ATOM 1143 C C . ARG A 1 147 ? 52.700 11.785 27.594 1.00 13.09 144 ARG A C 1
ATOM 1144 O O . ARG A 1 147 ? 52.889 12.039 26.391 1.00 14.07 144 ARG A O 1
ATOM 1152 N N . PRO A 1 148 ? 51.593 11.152 28.002 1.00 14.16 145 PRO A N 1
ATOM 1153 C CA . PRO A 1 148 ? 50.522 10.836 27.036 1.00 14.47 145 PRO A CA 1
ATOM 1154 C C . PRO A 1 148 ? 49.907 12.084 26.408 1.00 14.94 145 PRO A C 1
ATOM 1155 O O . PRO A 1 148 ? 49.801 13.119 27.048 1.00 15.62 145 PRO A O 1
ATOM 1159 N N . THR A 1 149 ? 49.395 11.935 25.183 1.00 15.47 146 THR A N 1
ATOM 1160 C CA . THR A 1 149 ? 48.639 13.004 24.555 1.00 16.03 146 THR A CA 1
ATOM 1161 C C . THR A 1 149 ? 47.160 13.026 24.956 1.00 14.98 146 THR A C 1
ATOM 1162 O O . THR A 1 149 ? 46.492 14.055 24.743 1.00 16.89 146 THR A O 1
ATOM 1166 N N . GLY A 1 150 ? 46.659 11.919 25.508 1.00 12.04 147 GLY A N 1
ATOM 1167 C CA . GLY A 1 150 ? 45.256 11.808 25.890 1.00 10.39 147 GLY A CA 1
ATOM 1168 C C . GLY A 1 150 ? 45.003 12.136 27.365 1.00 10.02 147 GLY A C 1
ATOM 1169 O O . GLY A 1 150 ? 45.762 12.859 28.021 1.00 11.19 147 GLY A O 1
ATOM 1170 N N . ARG A 1 151 ? 43.926 11.586 27.900 1.00 8.90 148 ARG A N 1
ATOM 1171 C CA . ARG A 1 151 ? 43.503 11.843 29.277 1.00 8.70 148 ARG A CA 1
ATOM 1172 C C . ARG A 1 151 ? 44.309 10.958 30.224 1.00 8.49 148 ARG A C 1
ATOM 1173 O O . ARG A 1 151 ? 44.274 9.738 30.118 1.00 9.61 148 ARG A O 1
ATOM 1181 N N . TRP A 1 152 ? 45.046 11.583 31.135 1.00 7.97 149 TRP A N 1
ATOM 1182 C CA . TRP A 1 152 ? 45.913 10.835 32.035 1.00 8.08 149 TRP A CA 1
ATOM 1183 C C . TRP A 1 152 ? 46.049 11.527 33.365 1.00 8.25 149 TRP A C 1
ATOM 1184 O O . TRP A 1 152 ? 45.888 12.740 33.475 1.00 9.52 149 TRP A O 1
ATOM 1195 N N . LEU A 1 153 ? 46.369 10.736 34.386 1.00 7.97 150 LEU A N 1
ATOM 1196 C CA . LEU A 1 153 ? 46.730 11.267 35.708 1.00 7.65 150 LEU A CA 1
ATOM 1197 C C . LEU A 1 153 ? 48.156 10.920 36.020 1.00 7.46 150 LEU A C 1
ATOM 1198 O O . LEU A 1 153 ? 48.584 9.778 35.841 1.00 8.67 150 LEU A O 1
ATOM 1203 N N . LEU A 1 154 ? 48.885 11.905 36.531 1.00 7.41 151 LEU A N 1
ATOM 1204 C CA . LEU A 1 154 ? 50.213 11.709 37.069 1.00 7.88 151 LEU A CA 1
ATOM 1205 C C . LEU A 1 154 ? 50.106 11.298 38.531 1.00 8.16 151 LEU A C 1
ATOM 1206 O O . LEU A 1 154 ? 49.432 11.944 39.318 1.00 8.45 151 LEU A O 1
ATOM 1211 N N . ALA A 1 155 ? 50.845 10.263 38.890 1.00 8.95 152 ALA A N 1
ATOM 1212 C CA . ALA A 1 155 ? 51.067 9.877 40.268 1.00 9.97 152 ALA A CA 1
ATOM 1213 C C . ALA A 1 155 ? 52.551 9.680 40.478 1.00 10.76 152 ALA A C 1
ATOM 1214 O O . ALA A 1 155 ? 53.314 9.478 39.520 1.00 11.94 152 ALA A O 1
ATOM 1216 N N . GLY A 1 156 ? 52.997 9.720 41.719 1.00 11.68 153 GLY A N 1
ATOM 1217 C CA . GLY A 1 156 ? 54.355 9.322 42.046 1.00 13.16 153 GLY A CA 1
ATOM 1218 C C . 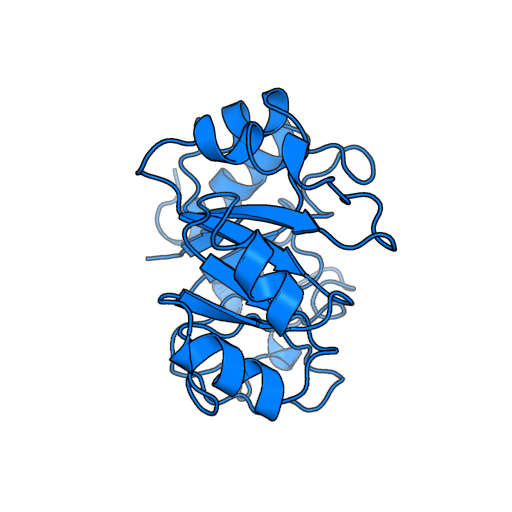GLY A 1 156 ? 54.816 9.994 43.309 1.00 12.69 153 GLY A C 1
ATOM 1219 O O . GLY A 1 156 ? 55.705 10.858 43.286 1.00 14.11 153 GLY A O 1
ATOM 1220 N N . GLY A 1 157 ? 54.229 9.615 44.440 1.00 11.72 154 GLY A N 1
ATOM 1221 C CA . GLY A 1 157 ? 54.640 10.229 45.663 1.00 11.43 154 GLY A CA 1
ATOM 1222 C C . GLY A 1 157 ? 54.365 11.724 45.685 1.00 10.69 154 GLY A C 1
ATOM 1223 O O . GLY A 1 157 ? 55.119 12.491 46.278 1.00 11.30 154 GLY A O 1
ATOM 1224 N N . LEU A 1 158 ? 53.280 12.163 45.060 1.00 9.62 155 LEU A N 1
ATOM 1225 C CA . LEU A 1 158 ? 52.918 13.570 45.130 1.00 8.79 155 LEU A CA 1
ATOM 1226 C C . LEU A 1 158 ? 52.534 13.929 46.557 1.00 8.47 155 LEU A C 1
ATOM 1227 O O . LEU A 1 158 ? 51.879 13.165 47.274 1.00 9.62 155 LEU A O 1
ATOM 1232 N N . THR A 1 159 ? 52.896 15.144 46.952 1.00 8.40 156 THR A N 1
ATOM 1233 C CA . THR A 1 159 ? 52.634 15.692 48.268 1.00 8.80 156 THR A CA 1
ATOM 1234 C C . THR A 1 159 ? 52.283 17.163 48.136 1.00 8.85 156 THR A C 1
ATOM 1235 O O . THR A 1 159 ? 52.557 17.768 47.104 1.00 9.07 156 THR A O 1
ATOM 1239 N N . PRO A 1 160 ? 51.775 17.789 49.210 1.00 9.24 157 PRO A N 1
ATOM 1240 C CA . PRO A 1 160 ? 51.599 19.243 49.139 1.00 10.13 157 PRO A CA 1
ATOM 1241 C C . PRO A 1 160 ? 52.930 19.953 48.888 1.00 10.26 157 PRO A C 1
ATOM 1242 O O . PRO A 1 160 ? 52.912 21.059 48.360 1.00 11.28 157 PRO A O 1
ATOM 1246 N N . ASP A 1 161 ? 54.059 19.361 49.294 1.00 10.06 158 ASP A N 1
ATOM 1247 C CA . ASP A 1 161 ? 55.358 19.984 49.137 1.00 10.51 158 ASP A CA 1
ATOM 1248 C C . ASP A 1 161 ? 55.911 19.944 47.723 1.00 10.19 158 ASP A C 1
ATOM 1249 O O . ASP A 1 161 ? 56.710 20.819 47.379 1.00 11.68 158 ASP A O 1
ATOM 1254 N N . ASN A 1 162 ? 55.533 18.956 46.909 1.00 9.74 159 ASN A N 1
ATOM 1255 C CA . ASN A 1 162 ? 56.080 18.848 45.559 1.00 9.85 159 ASN A CA 1
ATOM 1256 C C . ASN A 1 162 ? 55.074 19.060 44.432 1.00 9.11 159 ASN A C 1
ATOM 1257 O O . ASN A 1 162 ? 55.469 19.114 43.270 1.00 9.58 159 ASN A O 1
ATOM 1262 N N . VAL A 1 163 ? 53.786 19.196 44.737 1.00 8.70 160 VAL A N 1
ATOM 1263 C CA . VAL A 1 163 ? 52.817 19.122 43.665 1.00 8.87 160 VAL A CA 1
ATOM 1264 C C . VAL A 1 163 ? 52.845 20.367 42.782 1.00 8.90 160 VAL A C 1
ATOM 1265 O O . VAL A 1 163 ? 52.624 20.250 41.575 1.00 9.31 160 VAL A O 1
ATOM 1269 N N . ALA A 1 164 ? 53.089 21.559 43.344 1.00 9.18 161 ALA A N 1
ATOM 1270 C CA . ALA A 1 164 ? 53.140 22.741 42.484 1.00 9.37 161 ALA A CA 1
ATOM 1271 C C . ALA A 1 164 ? 54.273 22.596 41.452 1.00 9.44 161 ALA A C 1
ATOM 1272 O O . ALA A 1 164 ? 54.105 22.911 40.279 1.00 9.85 161 ALA A O 1
ATOM 1274 N N A ASP A 1 165 ? 55.432 22.151 41.916 0.59 9.37 162 ASP A N 1
ATOM 1275 N N B ASP A 1 165 ? 55.440 22.114 41.874 0.41 10.01 162 ASP A N 1
ATOM 1276 C CA A ASP A 1 165 ? 56.594 21.908 41.063 0.59 9.59 162 ASP A CA 1
ATOM 1277 C CA B ASP A 1 165 ? 56.580 21.936 40.956 0.41 10.71 162 ASP A CA 1
ATOM 1278 C C A ASP A 1 165 ? 56.227 20.876 39.990 0.59 9.20 162 ASP A C 1
ATOM 1279 C C B ASP A 1 165 ? 56.307 20.811 39.956 0.41 9.98 162 ASP A C 1
ATOM 1280 O O A ASP A 1 165 ? 56.426 21.115 38.792 0.59 9.65 162 ASP A O 1
ATOM 1281 O O B ASP A 1 165 ? 56.678 20.902 38.777 0.41 10.37 162 ASP A O 1
ATOM 1290 N N . ALA A 1 166 ? 55.660 19.739 40.407 1.00 9.84 163 ALA A N 1
ATOM 1291 C CA . ALA A 1 166 ? 55.298 18.694 39.478 1.00 10.10 163 ALA A CA 1
ATOM 1292 C C . ALA A 1 166 ? 54.330 19.190 38.401 1.00 9.68 163 ALA A C 1
ATOM 1293 O O . ALA A 1 166 ? 54.507 18.930 37.206 1.00 10.52 163 ALA A O 1
ATOM 1295 N N . ILE A 1 167 ? 53.281 19.907 38.809 1.00 9.61 164 ILE A N 1
ATOM 1296 C CA . ILE A 1 167 ? 52.290 20.392 37.841 1.00 10.14 164 ILE A CA 1
ATOM 1297 C C . ILE A 1 167 ? 52.894 21.450 36.934 1.00 10.14 164 ILE A C 1
ATOM 1298 O O . ILE A 1 167 ? 52.635 21.471 35.746 1.00 10.76 164 ILE A O 1
ATOM 1303 N N . THR A 1 168 ? 53.678 22.358 37.496 1.00 9.69 165 THR A N 1
ATOM 1304 C CA . THR A 1 168 ? 54.263 23.430 36.686 1.00 10.34 165 THR A CA 1
ATOM 1305 C C . THR A 1 168 ? 55.164 22.875 35.593 1.00 10.22 165 THR A C 1
ATOM 1306 O O . THR A 1 168 ? 55.132 23.319 34.444 1.00 11.49 165 THR A O 1
ATOM 1310 N N . THR A 1 169 ? 55.982 21.894 35.959 1.00 9.68 166 THR A N 1
ATOM 1311 C CA . THR A 1 169 ? 57.009 21.379 35.061 1.00 10.44 166 THR A CA 1
ATOM 1312 C C . THR A 1 169 ? 56.507 20.304 34.109 1.00 10.82 166 THR A C 1
ATOM 1313 O O . THR A 1 169 ? 56.988 20.229 32.988 1.00 12.70 166 THR A O 1
ATOM 1317 N N . THR A 1 170 ? 55.562 19.478 34.554 1.00 10.46 167 THR A N 1
ATOM 1318 C CA . THR A 1 170 ? 55.086 18.351 33.784 1.00 10.53 167 THR A CA 1
ATOM 1319 C C . THR A 1 170 ? 53.715 18.601 33.106 1.00 10.24 167 THR A C 1
ATOM 1320 O O . THR A 1 170 ? 53.379 17.921 32.144 1.00 10.74 167 THR A O 1
ATOM 1324 N N . SER A 1 171 ? 52.960 19.577 33.597 1.00 10.80 168 SER A N 1
ATOM 1325 C CA . SER A 1 171 ? 51.669 19.953 32.990 1.00 11.74 168 SER A CA 1
ATOM 1326 C C . SER A 1 171 ? 50.792 18.726 32.687 1.00 10.44 168 SER A C 1
ATOM 1327 O O . SER A 1 171 ? 50.324 18.543 31.585 1.00 11.45 168 SER A O 1
ATOM 1330 N N . PRO A 1 172 ? 50.532 17.888 33.697 1.00 10.05 169 PRO A N 1
ATOM 1331 C CA . PRO A 1 172 ? 49.710 16.706 33.450 1.00 9.63 169 PRO A CA 1
ATOM 1332 C C . PRO A 1 172 ? 48.245 17.068 33.252 1.00 9.26 169 PRO A C 1
ATOM 1333 O O . PRO A 1 172 ? 47.785 18.099 33.733 1.00 10.24 169 PRO A O 1
ATOM 1337 N N . TRP A 1 173 ? 47.475 16.177 32.642 1.00 8.83 170 TRP A N 1
ATOM 1338 C CA . TRP A 1 173 ? 46.049 16.358 32.496 1.00 8.85 170 TRP A CA 1
ATOM 1339 C C . TRP A 1 173 ? 45.352 16.371 33.865 1.00 8.02 170 TRP A C 1
ATOM 1340 O O . TRP A 1 173 ? 44.346 17.065 34.062 1.00 8.91 170 TRP A O 1
ATOM 1351 N N . GLY A 1 174 ? 45.884 15.604 34.817 1.00 8.00 171 GLY A N 1
ATOM 1352 C CA . GLY A 1 174 ? 45.418 15.605 36.183 1.00 7.94 171 GLY A CA 1
ATOM 1353 C C . GLY A 1 174 ? 46.447 14.914 37.064 1.00 7.54 171 GLY A C 1
ATOM 1354 O O . GLY A 1 174 ? 47.490 14.446 36.577 1.00 8.08 171 GLY A O 1
ATOM 1355 N N . VAL A 1 175 ? 46.141 14.848 38.363 1.00 7.37 172 VAL A N 1
ATOM 1356 C CA . VAL A 1 175 ? 47.038 14.233 39.347 1.00 7.78 172 VAL A CA 1
ATOM 1357 C C . VAL A 1 175 ? 46.243 13.297 40.253 1.00 7.69 172 VAL A C 1
ATOM 1358 O O . VAL A 1 175 ? 45.032 13.473 40.460 1.00 8.40 172 VAL A O 1
ATOM 1362 N N . ASP A 1 176 ? 46.958 12.326 40.798 1.00 8.00 173 ASP A N 1
ATOM 1363 C CA . ASP A 1 176 ? 46.441 11.359 41.763 1.00 7.95 173 ASP A CA 1
ATOM 1364 C C . ASP A 1 176 ? 47.358 11.381 42.972 1.00 7.88 173 ASP A C 1
ATOM 1365 O O . ASP A 1 176 ? 48.580 11.337 42.817 1.00 8.95 173 ASP A O 1
ATOM 1370 N N . VAL A 1 177 ? 46.769 11.413 44.168 1.00 8.03 174 VAL A N 1
ATOM 1371 C CA . VAL A 1 177 ? 47.537 11.487 45.416 1.00 9.02 174 VAL A CA 1
ATOM 1372 C C . VAL A 1 177 ? 46.926 10.531 46.421 1.00 8.21 174 VAL A C 1
ATOM 1373 O O . VAL A 1 177 ? 45.724 10.374 46.496 1.00 8.11 174 VAL A O 1
ATOM 1377 N N . SER A 1 178 ? 47.785 9.931 47.248 1.00 9.09 175 SER A N 1
ATOM 1378 C CA . SER A 1 178 ? 47.351 9.018 48.294 1.00 9.28 175 SER A CA 1
ATOM 1379 C C . SER A 1 178 ? 48.268 9.150 49.515 1.00 9.13 175 SER A C 1
ATOM 1380 O O . SER A 1 178 ? 47.894 9.798 50.489 1.00 9.43 175 SER A O 1
ATOM 1383 N N . SER A 1 179 ? 49.448 8.550 49.474 1.00 9.67 176 SER A N 1
ATOM 1384 C CA . SER A 1 179 ? 50.299 8.563 50.655 1.00 11.12 176 SER A CA 1
ATOM 1385 C C . SER A 1 179 ? 50.668 9.972 51.096 1.00 10.62 176 SER A C 1
ATOM 1386 O O . SER A 1 179 ? 50.836 10.233 52.283 1.00 11.74 176 SER A O 1
ATOM 1389 N N . GLY A 1 180 ? 50.800 10.881 50.141 1.00 10.19 177 GLY A N 1
ATOM 1390 C CA . GLY A 1 180 ? 51.216 12.231 50.462 1.00 10.72 177 GLY A CA 1
ATOM 1391 C C . GLY A 1 180 ? 50.201 13.067 51.188 1.00 10.38 177 GLY A C 1
ATOM 1392 O O . GLY A 1 180 ? 50.542 14.168 51.626 1.00 11.96 177 GLY A O 1
ATOM 1393 N N . VAL A 1 181 ? 48.973 12.572 51.322 1.00 9.68 178 VAL A N 1
ATOM 1394 C CA . VAL A 1 181 ? 47.960 13.270 52.112 1.00 10.14 178 VAL A CA 1
ATOM 1395 C C . VAL A 1 181 ? 47.479 12.444 53.305 1.00 10.62 178 VAL A C 1
ATOM 1396 O O . VAL A 1 181 ? 46.401 12.674 53.827 1.00 11.58 178 VAL A O 1
ATOM 1400 N N . GLU A 1 182 ? 48.310 11.506 53.744 1.00 10.57 179 GLU A N 1
ATOM 1401 C CA . GLU A 1 182 ? 48.024 10.657 54.892 1.00 11.10 179 GLU A CA 1
ATOM 1402 C C . GLU A 1 182 ? 48.759 11.111 56.129 1.00 11.94 179 GLU A C 1
ATOM 1403 O O . GLU A 1 182 ? 49.888 11.551 56.070 1.00 13.28 179 GLU A O 1
ATOM 1409 N N . SER A 1 183 ? 48.119 10.921 57.277 1.00 12.35 180 SER A N 1
ATOM 1410 C CA . SER A 1 183 ? 48.798 10.967 58.561 1.00 13.45 180 SER A CA 1
ATOM 1411 C C . SER A 1 183 ? 49.321 9.586 58.976 1.00 13.80 180 SER A C 1
ATOM 1412 O O . SER A 1 183 ? 50.230 9.487 59.792 1.00 15.74 180 SER A O 1
ATOM 1415 N N . ALA A 1 184 ? 48.738 8.530 58.430 1.00 13.66 181 ALA A N 1
ATOM 1416 C CA . ALA A 1 184 ? 49.171 7.152 58.642 1.00 14.58 181 ALA A CA 1
ATOM 1417 C C . ALA A 1 184 ? 48.567 6.370 57.480 1.00 14.79 181 ALA A C 1
ATOM 1418 O O . ALA A 1 184 ? 47.637 6.835 56.845 1.00 14.34 181 ALA A O 1
ATOM 1420 N N . PRO A 1 185 ? 49.062 5.156 57.189 1.00 16.35 182 PRO A N 1
ATOM 1421 C CA . PRO A 1 185 ? 48.497 4.420 56.052 1.00 16.62 182 PRO A CA 1
ATOM 1422 C C . PRO A 1 185 ? 47.029 4.152 56.261 1.00 16.14 182 PRO A C 1
ATOM 1423 O O . PRO A 1 185 ? 46.617 3.672 57.323 1.00 15.95 182 PRO A O 1
ATOM 1427 N N . GLY A 1 186 ? 46.252 4.516 55.256 1.00 15.58 183 GLY A N 1
ATOM 1428 C CA . GLY A 1 186 ? 44.830 4.383 55.312 1.00 16.27 183 GLY A CA 1
ATOM 1429 C C . GLY A 1 186 ? 44.168 5.434 56.146 1.00 16.09 183 GLY A C 1
ATOM 1430 O O . GLY A 1 186 ? 42.984 5.261 56.414 1.00 18.75 183 GLY A O 1
ATOM 1431 N N . VAL A 1 187 ? 44.889 6.479 56.596 1.00 14.40 184 VAL A N 1
ATOM 1432 C CA . VAL A 1 187 ? 44.253 7.549 57.347 1.00 13.31 184 VAL A CA 1
ATOM 1433 C C . VAL A 1 187 ? 44.534 8.873 56.622 1.00 12.42 184 VAL A C 1
ATOM 1434 O O . VAL A 1 187 ? 45.632 9.433 56.715 1.00 13.10 184 VAL A O 1
ATOM 1438 N N . LYS A 1 188 ? 43.548 9.368 55.880 1.00 11.54 185 LYS A N 1
ATOM 1439 C CA . LYS A 1 188 ? 43.724 10.632 55.163 1.00 11.92 185 LYS A CA 1
ATOM 1440 C C . LYS A 1 188 ? 43.600 11.785 56.150 1.00 12.65 185 LYS A C 1
ATOM 1441 O O . LYS A 1 188 ? 42.765 11.774 57.060 1.00 14.73 185 LYS A O 1
ATOM 1447 N N A ASP A 1 189 ? 44.437 12.797 55.947 0.53 12.25 186 ASP A N 1
ATOM 1448 N N B ASP A 1 189 ? 44.453 12.779 55.952 0.47 12.11 186 ASP A N 1
ATOM 1449 C CA A ASP A 1 189 ? 44.566 13.945 56.834 0.53 12.62 186 ASP A CA 1
ATOM 1450 C CA B ASP A 1 189 ? 44.499 13.929 56.821 0.47 12.27 186 ASP A CA 1
ATOM 1451 C C A ASP A 1 189 ? 43.874 15.143 56.180 0.53 12.20 186 ASP A C 1
ATOM 1452 C C B ASP A 1 189 ? 43.821 15.108 56.150 0.47 11.92 186 ASP A C 1
ATOM 1453 O O A ASP A 1 189 ? 44.354 15.627 55.158 0.53 11.83 186 ASP A O 1
ATOM 1454 O O B ASP A 1 189 ? 44.257 15.544 55.092 0.47 11.47 186 ASP A O 1
ATOM 1463 N N . PRO A 1 190 ? 42.764 15.651 56.763 1.00 12.32 187 PRO A N 1
ATOM 1464 C CA . PRO A 1 190 ? 42.078 16.784 56.125 1.00 12.33 187 PRO A CA 1
ATOM 1465 C C . PRO A 1 190 ? 42.985 17.974 55.816 1.00 11.90 187 PRO A C 1
ATOM 1466 O O . PRO A 1 190 ? 42.835 18.575 54.761 1.00 12.03 187 PRO A O 1
ATOM 1470 N N . ALA A 1 191 ? 43.883 18.327 56.732 1.00 12.35 188 ALA A N 1
ATOM 1471 C CA . ALA A 1 191 ? 44.740 19.482 56.481 1.00 12.89 188 ALA A CA 1
ATOM 1472 C C . ALA A 1 191 ? 45.638 19.254 55.270 1.00 12.00 188 ALA A C 1
ATOM 1473 O O . ALA A 1 191 ? 45.894 20.192 54.511 1.00 12.19 188 ALA A O 1
ATOM 1475 N N . LYS A 1 192 ? 46.155 18.043 55.113 1.00 11.61 189 LYS A N 1
ATOM 1476 C CA . LYS A 1 192 ? 46.993 17.748 53.960 1.00 11.34 189 LYS A CA 1
ATOM 1477 C C . LYS A 1 192 ? 46.190 17.750 52.668 1.00 10.21 189 LYS A C 1
ATOM 1478 O O . LYS A 1 192 ? 46.705 18.172 51.630 1.00 10.20 189 LYS A O 1
ATOM 1484 N N . ILE A 1 193 ? 44.961 17.236 52.692 1.0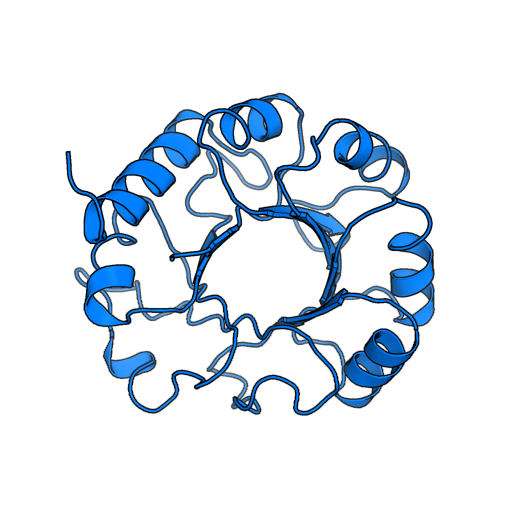0 9.80 190 ILE A N 1
ATOM 1485 C CA . ILE A 1 193 ? 44.116 17.301 51.502 1.00 9.67 190 ILE A CA 1
ATOM 1486 C C . ILE A 1 193 ? 43.900 18.738 51.084 1.00 9.97 190 ILE A C 1
ATOM 1487 O O . ILE A 1 193 ? 44.047 19.090 49.915 1.00 10.09 190 ILE A O 1
ATOM 1492 N N . ALA A 1 194 ? 43.548 19.588 52.045 1.00 10.31 191 ALA A N 1
ATOM 1493 C CA . ALA A 1 194 ? 43.319 20.988 51.748 1.00 11.23 191 ALA A CA 1
ATOM 1494 C C . ALA A 1 194 ? 44.579 21.644 51.184 1.00 10.49 191 ALA A C 1
ATOM 1495 O O . ALA A 1 194 ? 44.541 22.399 50.202 1.00 10.98 191 ALA A O 1
ATOM 1497 N N . ALA A 1 195 ? 45.712 21.358 51.804 1.00 10.35 192 ALA A N 1
ATOM 1498 C CA . ALA A 1 195 ? 46.993 21.947 51.378 1.00 10.64 192 ALA A CA 1
ATOM 1499 C C . ALA A 1 195 ? 47.365 21.478 49.970 1.00 10.09 192 ALA A C 1
ATOM 1500 O O . ALA A 1 195 ? 47.868 22.261 49.153 1.00 10.34 192 ALA A O 1
ATOM 1502 N N . PHE A 1 196 ? 47.160 20.198 49.693 1.00 9.76 193 PHE A N 1
ATOM 1503 C CA . PHE A 1 196 ? 47.465 19.642 48.390 1.00 9.36 193 PHE A CA 1
ATOM 1504 C C . PHE A 1 196 ? 46.686 20.356 47.302 1.00 9.28 193 PHE A C 1
ATOM 1505 O O . PHE A 1 196 ? 47.237 20.751 46.267 1.00 9.40 193 PHE A O 1
ATOM 1513 N N . VAL A 1 197 ? 45.382 20.506 47.511 1.00 9.37 194 VAL A N 1
ATOM 1514 C CA . VAL A 1 197 ? 44.537 21.129 46.524 1.00 9.73 194 VAL A CA 1
ATOM 1515 C C . VAL A 1 197 ? 44.929 22.605 46.344 1.00 10.12 194 VAL A C 1
ATOM 1516 O O . VAL A 1 197 ? 44.964 23.120 45.221 1.00 10.95 194 VAL A O 1
ATOM 1520 N N . GLN A 1 198 ? 45.205 23.300 47.449 1.00 10.06 195 GLN A N 1
ATOM 1521 C CA . GLN A 1 198 ? 45.622 24.690 47.356 1.00 10.68 195 GLN A CA 1
ATOM 1522 C C . GLN A 1 198 ? 46.890 24.811 46.520 1.00 10.48 195 GLN A C 1
ATOM 1523 O O . GLN A 1 198 ? 46.994 25.660 45.638 1.00 11.30 195 GLN A O 1
ATOM 1529 N N . ALA A 1 199 ? 47.874 23.988 46.796 1.00 9.98 196 ALA A N 1
ATOM 1530 C CA . ALA A 1 199 ? 49.133 24.026 46.070 1.00 10.08 196 ALA A CA 1
ATOM 1531 C C . ALA A 1 199 ? 48.920 23.724 44.584 1.00 10.97 196 ALA A C 1
ATOM 1532 O O . ALA A 1 199 ? 49.489 24.392 43.702 1.00 11.73 196 ALA A O 1
ATOM 1534 N N . ALA A 1 200 ? 48.103 22.714 44.294 1.00 10.39 197 ALA A N 1
ATOM 1535 C CA . ALA A 1 200 ? 47.889 22.261 42.921 1.00 11.28 197 ALA A CA 1
ATOM 1536 C C . ALA A 1 200 ? 47.132 23.337 42.117 1.00 12.76 197 ALA A C 1
ATOM 1537 O O . ALA A 1 200 ? 47.484 23.628 40.974 1.00 14.45 197 ALA A O 1
ATOM 1539 N N . ARG A 1 201 ? 46.069 23.896 42.685 1.00 13.86 198 ARG A N 1
ATOM 1540 C CA . ARG A 1 201 ? 45.256 24.878 41.979 1.00 15.19 198 ARG A CA 1
ATOM 1541 C C . ARG A 1 201 ? 45.920 26.226 41.894 1.00 15.80 198 ARG A C 1
ATOM 1542 O O . ARG A 1 201 ? 45.586 27.041 41.027 1.00 17.04 198 ARG A O 1
ATOM 1550 N N . GLY A 1 202 ? 46.865 26.477 42.776 1.00 15.95 199 GLY A N 1
ATOM 1551 C CA . GLY A 1 202 ? 47.552 27.739 42.780 1.00 17.06 199 GLY A CA 1
ATOM 1552 C C . GLY A 1 202 ? 48.462 27.886 41.601 1.00 17.77 199 GLY A C 1
ATOM 1553 O O . GLY A 1 202 ? 48.887 28.994 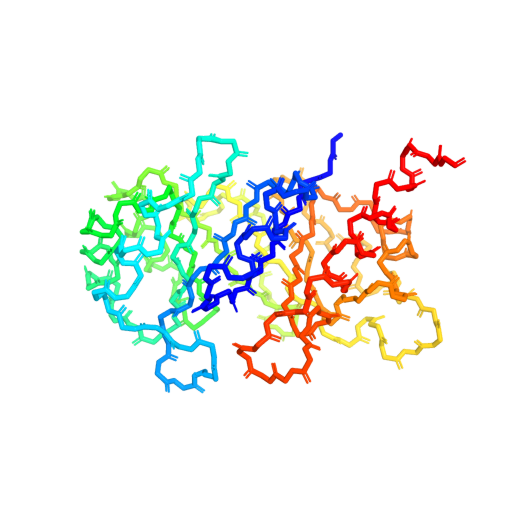41.328 1.00 19.16 199 GLY A O 1
ATOM 1554 N N . VAL A 1 203 ? 48.755 26.800 40.886 1.00 17.26 200 VAL A N 1
ATOM 1555 C CA . VAL A 1 203 ? 49.595 26.883 39.697 1.00 18.67 200 VAL A CA 1
ATOM 1556 C C . VAL A 1 203 ? 48.841 27.646 38.629 1.00 22.03 200 VAL A C 1
ATOM 1557 O O . VAL A 1 203 ? 49.357 28.621 38.101 1.00 23.23 200 VAL A O 1
ATOM 1561 N N . SER A 1 204 ? 47.612 27.247 38.324 1.00 24.19 201 SER A N 1
ATOM 1562 C CA . SER A 1 204 ? 46.848 27.989 37.312 1.00 26.96 201 SER A CA 1
ATOM 1563 C C . SER A 1 204 ? 46.052 29.168 37.894 1.00 28.25 201 SER A C 1
ATOM 1564 O O . SER A 1 204 ? 45.780 30.131 37.175 1.00 28.70 201 SER A O 1
ATOM 1567 N N . CYS A 1 205 ? 45.657 29.094 39.168 1.00 29.06 202 CYS A N 1
ATOM 1568 C CA . CYS A 1 205 ? 44.888 30.178 39.800 1.00 30.29 202 CYS A CA 1
ATOM 1569 C C . CYS A 1 205 ? 45.459 30.539 41.160 1.00 29.00 202 CYS A C 1
ATOM 1570 O O . CYS A 1 205 ? 44.846 30.267 42.198 1.00 28.67 202 CYS A O 1
ATOM 1573 N N . PRO A 1 206 ? 46.628 31.192 41.163 1.00 28.26 203 PRO A N 1
ATOM 1574 C CA . PRO A 1 206 ? 47.270 31.522 42.445 1.00 28.52 203 PRO A CA 1
ATOM 1575 C C . PRO A 1 206 ? 46.468 32.580 43.193 1.00 30.38 203 PRO A C 1
ATOM 1576 O O . PRO A 1 206 ? 45.751 33.396 42.562 1.00 29.83 203 PRO A O 1
ATOM 1580 N N . ARG A 1 207 ? 46.546 32.547 44.521 1.00 33.02 204 ARG A N 1
ATOM 1581 C CA . ARG A 1 207 ? 45.773 33.499 45.332 1.00 36.33 204 ARG A CA 1
ATOM 1582 C C . ARG A 1 207 ? 46.589 34.092 46.488 1.00 36.31 204 ARG A C 1
ATOM 1583 O O . ARG A 1 207 ? 46.582 35.312 46.691 1.00 36.55 204 ARG A O 1
#

CATH classification: 3.20.20.70

Organism: Jonesia denitrificans (strain ATCC 14870 / DSM 20603 / BCRC 15368 / CIP 55.134 / JCM 11481 / NBRC 15587 / NCTC 10816 / Prevot 55134) (NCBI:txid471856)

Foldseek 3Di:
DAAEEEELAQDVVQLVLCVVLLHAEYYQEPEVVALSHDDLVRLLVVQVVHDPRHAYEYEYEPDPLVVQLVSCVVSVGREYEYAANDDLQSQLVSLVRHPAYEYEDEVVVVDDLEPCPSNHQEYEYEDQCQPVDPAGNLVSCVVVAYPHHYEYHHADALNHQLRCCLSNVHNYYYDYPRQAPDGSHGDSVRSNSNSLSNVCNVPND

Nearest PDB structures (foldseek):
  4wui-assembly1_A  TM=1.005E+00  e=2.642E-41  Jonesia denitrificans DSM 20603
  1nsj-assembly1_A-2  TM=8.856E-01  e=4.838E-15  Thermotoga maritima
  1lbm-assembly1_A  TM=8.970E-01  e=1.016E-14  Thermotoga maritima
  1v5x-assembly1_B  TM=8.550E-01  e=2.583E-15  Thermus thermophilus
  1dl3-assembly1_A  TM=8.833E-01  e=1.570E-13  Thermotoga maritima

InterPro domains:
  IPR001240 N-(5'phosphoribosyl) anthranilate isomerase (PRAI) domain [MF_00135] (1-200)
  IPR001240 N-(5'phosphoribosyl) anthranilate isomerase (PRAI) domain [PF00697] (4-196)
  IPR001240 N-(5'phosphoribosyl) anthranilate isomerase (PRAI) domain [cd00405] (3-197)
  IPR011060 Ribulose-phosphate binding barrel [SSF51366] (1-198)
  IPR013785 Aldolase-type TIM barrel [G3DSA:3.20.20.70] (1-204)
  IPR044643 N-(5'-phosphoribosyl)anthranilate isomerase family [PTHR42894] (2-201)

Solvent-accessible surface area: 9244 Å² total; per-residue (Å²): 155,40,36,0,0,0,11,0,0,24,50,78,115,0,5,95,13,0,41,79,15,125,2,43,0,0,0,0,13,25,6,94,121,26,79,49,60,8,71,58,95,76,0,45,88,4,11,86,84,18,72,134,91,8,34,8,0,0,13,1,13,80,18,90,23,56,82,0,10,55,16,1,104,87,8,55,10,38,0,0,7,1,90,45,112,26,57,72,115,40,3,44,84,0,28,85,124,21,122,66,3,2,15,6,19,29,36,113,67,103,24,59,50,90,33,36,44,59,48,7,37,4,0,10,0,45,5,68,132,4,27,94,49,198,102,8,71,113,67,31,0,33,159,78,98,13,153,29,120,8,0,0,10,2,45,3,39,35,145,26,0,41,47,0,10,85,45,1,80,5,102,0,0,14,3,28,66,11,0,15,75,45,89,8,72,4,34,43,73,81,0,58,44,0,7,143,27,2,73,24,53,102,68,103,266

B-factor: mean 15.71, std 9.13, range [7.24, 84.54]

Sequence (205 aa):
AMYIKVVCGLTDPHAIDAAQQAAHVDAIGFVHAPTSPRRHLTPPHISSTLTATVDCCTIDTVLVVATTPIADALALAEESTGVSVLQLHGQYSDDDVAYAAARFPPRVWRATSLSASPNLTVGAYGEELLLLLLDDAPQAGSGHTWDFAALAHRRPTGRWLLAGGLTPDNVADDAITTTSPWGVDVSSGVESAPGVKDDPAKIAAFVQAARGVSCPR

Radius of gyration: 15.83 Å; Cα contacts (8 Å, |Δi|>4): 459; chains: 1; bounding box: 38×45×35 Å

Secondary structure (DSSP, 8-state):
--EEEE----SHHHHHHHHHTT-SEEEEEE-TTSTT---HHHHHHHHHTS-TTSEEEEEESSS-HHHHHHHHHHHT-SEEEE-TTS-HHHHHHHHHHSS-EEEEEEGGG----STTTTS-SEEEEE-TTTTSSSS--GGGSGGG--SSSEEEESS--TTTHHHHHHHH--SEEEESGGGEEETTEE-HHHHHHHHHHHHHHHS--